Protein AF-A0A9W9US63-F1 (afdb_monomer_lite)

Radius of gyration: 38.47 Å; chains: 1; bounding box: 62×60×116 Å

Foldseek 3Di:
DPLVVVLQVLLVVLVVVLCVLQVDDPVLVVQLQPQLALVSLLVLQVVPVPDDQSVLLSQLRNLCRLVSVFPLVPDSRRLSSNLSSLVSLQSVLCPPPVVSSVVSSVVSVVSNVVSNVVSVCRVDPNPSVLSSLVSVLSSLSSVLSSVSSVCSNVVVVVVVCCCCVVVPDDDSVVSVVVNVVSVVVSVVVVVVVVVVVVVVVVVVVVVVVVVVVVVVVVVVVVVVVVVVVVVVVVVVVVCVCVDPVCVVVVVVVVVVVVVVVVVVPD

Organism: Penicillium brevicompactum (NCBI:txid5074)

Structure (mmCIF, N/CA/C/O backbone):
data_AF-A0A9W9US63-F1
#
_entry.id   AF-A0A9W9US63-F1
#
loop_
_atom_site.group_PDB
_atom_site.id
_atom_site.type_symbol
_atom_site.label_atom_id
_atom_site.label_alt_id
_atom_site.label_comp_id
_atom_site.label_asym_id
_atom_site.label_entity_id
_atom_site.label_seq_id
_atom_site.pdbx_PDB_ins_code
_atom_site.Cartn_x
_atom_site.Cartn_y
_atom_site.Cartn_z
_atom_site.occupancy
_atom_site.B_iso_or_equiv
_atom_site.auth_seq_id
_atom_site.auth_comp_id
_atom_site.auth_asym_id
_atom_site.auth_atom_id
_atom_site.pdbx_PDB_model_num
ATOM 1 N N . MET A 1 1 ? -3.564 -11.976 -19.061 1.00 38.59 1 MET A N 1
ATOM 2 C CA . MET A 1 1 ? -4.916 -12.306 -18.551 1.00 38.59 1 MET A CA 1
ATOM 3 C C . MET A 1 1 ? -4.889 -13.033 -17.197 1.00 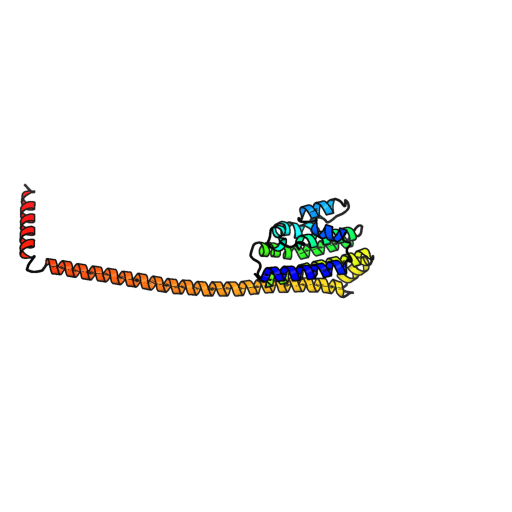38.59 1 MET A C 1
ATOM 5 O O . MET A 1 1 ? -5.962 -13.213 -16.649 1.00 38.59 1 MET A O 1
ATOM 9 N N . SER A 1 2 ? -3.728 -13.406 -16.628 1.00 51.75 2 SER A N 1
ATOM 10 C CA . SER A 1 2 ? -3.620 -14.057 -15.303 1.00 51.75 2 SER A CA 1
ATOM 11 C C . SER A 1 2 ? -3.518 -13.085 -14.114 1.00 51.75 2 SER A C 1
ATOM 13 O O . SER A 1 2 ? -4.126 -13.344 -13.087 1.00 51.75 2 SER A O 1
ATOM 15 N N . ASP A 1 3 ? -2.827 -11.947 -14.257 1.00 54.69 3 ASP A N 1
ATOM 16 C CA . ASP A 1 3 ? -2.447 -11.099 -13.105 1.00 54.69 3 ASP A CA 1
ATOM 17 C C . ASP A 1 3 ? -3.626 -10.466 -12.336 1.00 54.69 3 ASP A C 1
ATOM 19 O O . ASP A 1 3 ? -3.532 -10.270 -11.127 1.00 54.69 3 ASP A O 1
ATOM 23 N N . HIS A 1 4 ? -4.755 -10.175 -12.993 1.00 56.69 4 HIS A N 1
ATOM 24 C CA . HIS A 1 4 ? -5.928 -9.600 -12.313 1.00 56.69 4 HIS A CA 1
ATOM 25 C C . HIS A 1 4 ? -6.688 -10.619 -11.448 1.00 56.69 4 HIS A C 1
ATOM 27 O O . HIS A 1 4 ? -7.180 -10.260 -10.382 1.00 56.69 4 HIS A O 1
ATOM 33 N N . SER A 1 5 ? -6.742 -11.886 -11.874 1.00 60.56 5 SER A N 1
ATOM 34 C CA . SER A 1 5 ? -7.415 -12.962 -11.128 1.00 60.56 5 SER A CA 1
ATOM 35 C C . SER A 1 5 ? -6.691 -13.280 -9.818 1.00 60.56 5 SER A C 1
ATOM 37 O O . SER A 1 5 ? -7.327 -13.623 -8.819 1.00 60.56 5 SER A O 1
ATOM 39 N N . ASP A 1 6 ? -5.363 -13.154 -9.818 1.00 74.12 6 ASP A N 1
ATOM 40 C CA . ASP A 1 6 ? -4.533 -13.412 -8.642 1.00 74.12 6 ASP A CA 1
ATOM 41 C C . ASP A 1 6 ? -4.723 -12.315 -7.587 1.00 74.12 6 ASP A C 1
ATOM 43 O O . ASP A 1 6 ? -4.868 -12.616 -6.403 1.00 74.12 6 ASP A O 1
ATOM 47 N N . PHE A 1 7 ? -4.805 -11.047 -8.010 1.00 77.81 7 PHE A N 1
ATOM 48 C CA . PHE A 1 7 ? -5.089 -9.930 -7.107 1.00 77.81 7 PHE A CA 1
ATOM 49 C C . PHE A 1 7 ? -6.451 -10.068 -6.424 1.00 77.81 7 PHE A C 1
ATOM 51 O O . PHE A 1 7 ? -6.533 -9.934 -5.205 1.00 77.81 7 PHE A O 1
ATOM 58 N N . GLU A 1 8 ? -7.508 -10.338 -7.196 1.00 78.88 8 GLU A N 1
ATOM 59 C CA . GLU A 1 8 ? -8.862 -10.500 -6.656 1.00 78.88 8 GLU A CA 1
ATOM 60 C C . GLU A 1 8 ? -8.905 -11.605 -5.604 1.00 78.88 8 GLU A C 1
ATOM 62 O O . GLU A 1 8 ? -9.400 -11.389 -4.503 1.00 78.88 8 GLU A O 1
ATOM 67 N N . THR A 1 9 ? -8.296 -12.752 -5.903 1.00 84.50 9 THR A N 1
ATOM 68 C CA . THR A 1 9 ? -8.256 -13.892 -4.979 1.00 84.50 9 THR A CA 1
ATOM 69 C C . THR A 1 9 ? -7.499 -13.551 -3.693 1.00 84.50 9 THR A C 1
ATOM 71 O O . THR A 1 9 ? -7.998 -13.788 -2.596 1.00 84.50 9 THR A O 1
ATOM 74 N N . LEU A 1 10 ? -6.311 -12.943 -3.808 1.00 85.75 10 LEU A N 1
ATOM 75 C CA . LEU A 1 10 ? -5.515 -12.543 -2.643 1.00 85.75 10 LEU A CA 1
ATOM 76 C C . LEU A 1 10 ? -6.223 -11.483 -1.792 1.00 85.75 10 LEU A C 1
ATOM 78 O O . LEU A 1 10 ? -6.084 -11.475 -0.568 1.00 85.75 10 LEU A O 1
ATOM 82 N N . TRP A 1 11 ? -6.953 -10.571 -2.432 1.00 87.81 11 TRP A N 1
ATOM 83 C CA . TRP A 1 11 ? -7.682 -9.522 -1.739 1.00 87.81 11 TRP A CA 1
ATOM 84 C C . TRP A 1 11 ? -8.914 -10.057 -1.002 1.00 87.81 11 TRP A C 1
ATOM 86 O O . TRP A 1 11 ? -9.124 -9.698 0.157 1.00 87.81 11 TRP A O 1
ATOM 96 N N . GLU A 1 12 ? -9.690 -10.943 -1.627 1.00 87.25 12 GLU A N 1
ATOM 97 C CA . GLU A 1 12 ? -10.828 -11.601 -0.972 1.00 87.25 12 GLU A CA 1
ATOM 98 C C . GLU A 1 12 ? -10.357 -12.433 0.237 1.00 87.25 12 GLU A C 1
ATOM 100 O O . GLU A 1 12 ? -10.919 -12.302 1.322 1.00 87.25 12 GLU A O 1
ATOM 105 N N . ASP A 1 13 ? -9.231 -13.151 0.132 1.00 89.44 13 ASP A N 1
ATOM 106 C CA . ASP A 1 13 ? -8.616 -13.866 1.265 1.00 89.44 13 ASP A CA 1
ATOM 107 C C . ASP A 1 13 ? -8.265 -12.943 2.448 1.00 89.44 13 ASP A C 1
ATOM 109 O O . ASP A 1 13 ? -8.327 -13.337 3.619 1.00 89.44 13 ASP A O 1
ATOM 113 N N . VAL A 1 14 ? -7.808 -11.721 2.159 1.00 90.94 14 VAL A N 1
ATOM 114 C CA . VAL A 1 14 ? -7.507 -10.704 3.176 1.00 90.94 14 VAL A CA 1
ATOM 115 C C . VAL A 1 14 ? -8.795 -10.187 3.811 1.00 90.94 14 VAL A C 1
ATOM 117 O O . VAL A 1 14 ? -8.858 -10.025 5.035 1.00 90.94 14 VAL A O 1
ATOM 120 N N . LEU A 1 15 ? -9.814 -9.936 2.993 1.00 88.31 15 LEU A N 1
ATOM 121 C CA . LEU A 1 15 ? -11.103 -9.441 3.443 1.00 88.31 15 LEU A CA 1
ATOM 122 C C . LEU A 1 15 ? -11.810 -10.453 4.346 1.00 88.31 15 LEU A C 1
ATOM 124 O O . LEU A 1 15 ? -12.261 -10.069 5.426 1.00 88.31 15 LEU A O 1
ATOM 128 N N . ASP A 1 16 ? -11.848 -11.725 3.955 1.00 88.94 16 ASP A N 1
ATOM 129 C CA . ASP A 1 16 ? -12.456 -12.802 4.738 1.00 88.94 16 ASP A CA 1
ATOM 130 C C . ASP A 1 16 ? -11.808 -12.896 6.123 1.00 88.94 16 ASP A C 1
ATOM 132 O O . ASP A 1 16 ? -12.493 -12.844 7.146 1.00 88.94 16 ASP A O 1
ATOM 136 N N . LYS A 1 17 ? -10.470 -12.873 6.188 1.00 90.25 17 LYS A N 1
ATOM 137 C CA . LYS A 1 17 ? -9.732 -12.849 7.466 1.00 90.25 17 LYS A CA 1
ATOM 138 C C . LYS A 1 17 ? -10.085 -11.632 8.324 1.00 90.25 17 LYS A C 1
ATOM 140 O O . LYS A 1 17 ? -10.213 -11.746 9.548 1.00 90.25 17 LYS A O 1
ATOM 145 N N . TYR A 1 18 ? -10.229 -10.455 7.716 1.00 90.19 18 TYR A N 1
ATOM 146 C CA . TYR A 1 18 ? -10.618 -9.246 8.440 1.00 90.19 18 TYR A CA 1
ATOM 147 C C . TYR A 1 18 ? -12.052 -9.343 8.983 1.00 90.19 18 TYR A C 1
ATOM 149 O O . TYR A 1 18 ? -12.293 -9.038 10.154 1.00 90.19 18 TYR A O 1
ATOM 157 N N . VAL A 1 19 ? -13.004 -9.797 8.166 1.00 88.69 19 VAL A N 1
ATOM 158 C CA . VAL A 1 19 ? -14.413 -9.950 8.555 1.00 88.69 19 VAL A CA 1
ATOM 159 C C . VAL A 1 19 ? -14.566 -10.997 9.660 1.00 88.69 19 VAL A C 1
ATOM 161 O O . VAL A 1 19 ? -15.233 -10.720 10.663 1.00 88.69 19 VAL A O 1
ATOM 164 N N . ASP A 1 20 ? -13.887 -12.137 9.537 1.00 88.00 20 ASP A N 1
ATOM 165 C CA . ASP A 1 20 ? -13.895 -13.213 10.531 1.00 88.00 20 ASP A CA 1
ATOM 166 C C . ASP A 1 20 ? -13.318 -12.749 11.873 1.00 88.00 20 ASP A C 1
ATOM 168 O O . ASP A 1 20 ? -13.923 -12.944 12.932 1.00 88.00 20 ASP A O 1
ATOM 172 N N . SER A 1 21 ? -12.166 -12.071 11.843 1.00 85.88 21 SER A N 1
ATOM 173 C CA . SER A 1 21 ? -11.487 -11.607 13.060 1.00 85.88 21 SER A CA 1
ATOM 174 C C . SER A 1 21 ? -12.246 -10.506 13.808 1.00 85.88 21 SER A C 1
ATOM 176 O O . SER A 1 21 ? -12.119 -10.399 15.033 1.00 85.88 21 SER A O 1
ATOM 178 N N . THR A 1 22 ? -13.050 -9.710 13.099 1.00 86.38 22 THR A N 1
ATOM 179 C CA . THR A 1 22 ? -13.829 -8.602 13.674 1.00 86.38 22 THR A CA 1
ATOM 180 C C . THR A 1 22 ? -15.299 -8.943 13.931 1.00 86.38 22 THR A C 1
ATOM 182 O O . THR A 1 22 ? -15.992 -8.157 14.575 1.00 86.38 22 THR A O 1
ATOM 185 N N . SER A 1 23 ? -15.768 -10.120 13.495 1.00 86.19 23 SER A N 1
ATOM 186 C CA . SER A 1 23 ? -17.148 -10.601 13.680 1.00 86.19 23 SER A CA 1
ATOM 187 C C . SER A 1 23 ? -18.213 -9.597 13.204 1.00 86.19 23 SER A C 1
ATOM 189 O O . SER A 1 23 ? -19.219 -9.373 13.881 1.00 86.19 23 SER A O 1
ATOM 191 N N . ARG A 1 24 ? -17.985 -8.962 12.046 1.00 82.50 24 ARG A N 1
ATOM 192 C CA . ARG A 1 24 ? -18.866 -7.902 11.521 1.00 82.50 24 ARG A CA 1
ATOM 193 C C . ARG A 1 24 ? -20.239 -8.409 11.128 1.00 82.50 24 ARG A C 1
ATOM 195 O O . ARG A 1 24 ? -20.382 -9.382 10.389 1.00 82.50 24 ARG A O 1
ATOM 202 N N . THR A 1 25 ? -21.251 -7.634 11.492 1.00 84.38 25 THR A N 1
ATOM 203 C CA . THR A 1 25 ? -22.614 -7.776 10.990 1.00 84.38 25 THR A CA 1
ATOM 204 C C . THR A 1 25 ? -22.704 -7.448 9.498 1.00 84.38 25 THR A C 1
ATOM 206 O O . THR A 1 25 ? -21.895 -6.712 8.929 1.00 84.38 25 THR A O 1
ATOM 209 N N . GLN A 1 26 ? -23.766 -7.924 8.849 1.00 80.25 26 GLN A N 1
ATOM 210 C CA . GLN A 1 26 ? -24.021 -7.636 7.437 1.00 80.25 26 GLN A CA 1
ATOM 211 C C . GLN A 1 26 ? -24.187 -6.128 7.152 1.00 80.25 26 GLN A C 1
ATOM 213 O O . GLN A 1 26 ? -23.894 -5.666 6.050 1.00 80.25 26 GLN A O 1
ATOM 218 N N . ALA A 1 27 ? -24.655 -5.344 8.129 1.00 80.56 27 ALA A N 1
ATOM 219 C CA . ALA A 1 27 ? -24.769 -3.892 8.000 1.00 80.56 27 ALA A CA 1
ATOM 220 C C . ALA A 1 27 ? -23.390 -3.210 8.012 1.00 80.56 27 ALA A C 1
ATOM 222 O O . ALA A 1 27 ? -23.129 -2.340 7.183 1.00 80.56 27 ALA A O 1
ATOM 223 N N . GLU A 1 28 ? -22.488 -3.650 8.890 1.00 84.00 28 GLU A N 1
ATOM 224 C CA . GLU A 1 28 ? -21.106 -3.161 8.949 1.00 84.00 28 GLU A CA 1
ATOM 225 C C . GLU A 1 28 ? -20.320 -3.532 7.685 1.00 84.00 28 GLU A C 1
ATOM 227 O O . GLU A 1 28 ? -19.595 -2.706 7.137 1.00 84.00 28 GLU A O 1
ATOM 232 N N . GLN A 1 29 ? -20.538 -4.728 7.135 1.00 82.25 29 GLN A N 1
ATOM 233 C CA . GLN A 1 29 ? -19.934 -5.114 5.856 1.00 82.25 29 GLN A CA 1
ATOM 234 C C . GLN A 1 29 ? -20.419 -4.242 4.687 1.00 82.25 29 GLN A C 1
ATOM 236 O O . GLN A 1 29 ? -19.655 -3.943 3.770 1.00 82.25 29 GLN A O 1
ATOM 241 N N . LYS A 1 30 ? -21.676 -3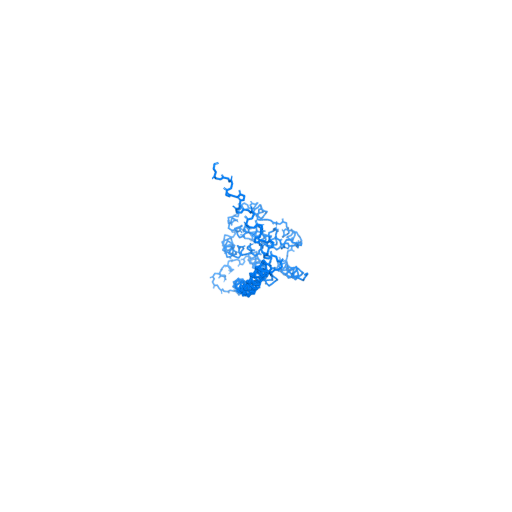.776 4.712 1.00 83.31 30 LYS A N 1
ATOM 242 C CA . LYS A 1 30 ? -22.167 -2.789 3.734 1.00 83.31 30 LYS A CA 1
ATOM 243 C C . LYS A 1 30 ? -21.496 -1.427 3.916 1.00 83.31 30 LYS A C 1
ATOM 245 O O . LYS A 1 30 ? -21.251 -0.753 2.919 1.00 83.31 30 LYS A O 1
ATOM 250 N N . LEU A 1 31 ? -21.179 -1.031 5.151 1.00 80.56 31 LEU A N 1
ATOM 251 C CA . LEU A 1 31 ? -20.449 0.212 5.427 1.00 80.56 31 LEU A CA 1
ATOM 252 C C . LEU A 1 31 ? -19.021 0.180 4.873 1.00 80.56 31 LEU A C 1
ATOM 254 O O . LEU A 1 31 ? -18.610 1.174 4.279 1.00 80.56 31 LEU A O 1
ATOM 258 N N . LEU A 1 32 ? -18.324 -0.962 4.950 1.00 80.25 32 LEU A N 1
ATOM 259 C CA . LEU A 1 32 ? -17.006 -1.149 4.316 1.00 80.25 32 LEU A CA 1
ATOM 260 C C . LEU A 1 32 ? -17.026 -0.837 2.808 1.00 80.25 32 LEU A C 1
ATOM 262 O O . LEU A 1 32 ? -16.031 -0.389 2.256 1.00 80.25 32 LEU A O 1
ATOM 266 N N . LYS A 1 33 ? -18.165 -1.039 2.133 1.00 76.19 33 LYS A N 1
ATOM 267 C CA . LYS A 1 33 ? -18.337 -0.744 0.696 1.00 76.19 33 LYS A CA 1
ATOM 268 C C . LYS A 1 33 ? -18.821 0.673 0.401 1.00 76.19 33 LYS A C 1
ATOM 270 O O . LYS A 1 33 ? -18.782 1.115 -0.747 1.00 76.19 33 LYS A O 1
ATOM 275 N N . ALA A 1 34 ? -19.381 1.347 1.400 1.00 79.62 34 ALA A N 1
ATOM 276 C CA . ALA A 1 34 ? -20.115 2.590 1.201 1.00 79.62 34 ALA A CA 1
ATOM 277 C C . ALA A 1 34 ? -19.201 3.818 1.132 1.00 79.62 34 ALA A C 1
ATOM 279 O O . ALA A 1 34 ? -19.615 4.836 0.584 1.00 79.62 34 ALA A O 1
ATOM 280 N N . ILE A 1 35 ? -17.991 3.733 1.691 1.00 81.00 35 ILE A N 1
ATOM 281 C CA . ILE A 1 35 ? -17.035 4.841 1.738 1.00 81.00 35 ILE A CA 1
ATOM 282 C C . ILE A 1 35 ? -16.078 4.687 0.562 1.00 81.00 35 ILE A C 1
ATOM 284 O O . ILE A 1 35 ? -15.269 3.762 0.538 1.00 81.00 35 ILE A O 1
ATOM 288 N N . LYS A 1 36 ? -16.201 5.551 -0.447 1.00 78.00 36 LYS A N 1
ATOM 289 C CA . LYS A 1 36 ? -15.432 5.420 -1.695 1.00 78.00 36 LYS A CA 1
ATOM 290 C C . LYS A 1 36 ? -14.349 6.469 -1.854 1.00 78.00 36 LYS A C 1
ATOM 292 O O . LYS A 1 36 ? -13.444 6.274 -2.658 1.00 78.00 36 LYS A O 1
ATOM 297 N N . SER A 1 37 ? -14.422 7.547 -1.084 1.00 77.06 37 SER A N 1
ATOM 298 C CA . SER A 1 37 ? -13.455 8.627 -1.160 1.00 77.06 37 SER A CA 1
ATOM 299 C C . SER A 1 37 ? -13.065 9.157 0.224 1.00 77.06 37 SER A C 1
ATOM 301 O O . SER A 1 37 ? -13.791 8.942 1.205 1.00 77.06 37 SER A O 1
ATOM 303 N N . PRO A 1 38 ? -11.935 9.875 0.323 1.00 75.50 38 PRO A N 1
ATOM 304 C CA . PRO A 1 38 ? -11.555 10.575 1.546 1.00 75.50 38 PRO A CA 1
ATOM 305 C C . PRO A 1 38 ? -12.603 11.597 1.993 1.00 75.50 38 PRO A C 1
ATOM 307 O O . PRO A 1 38 ? -12.797 11.775 3.189 1.00 75.50 38 PRO A O 1
ATOM 310 N N . GLU A 1 39 ? -13.330 12.221 1.064 1.00 80.12 39 GLU A N 1
ATOM 311 C CA . GLU A 1 39 ? -14.421 13.152 1.378 1.00 80.12 39 GLU A CA 1
ATOM 312 C C . GLU A 1 39 ? -15.623 12.422 1.993 1.00 80.12 39 GLU A C 1
ATOM 314 O O . GLU A 1 39 ? -16.276 12.947 2.898 1.00 80.12 39 GLU A O 1
ATOM 319 N N . ASP A 1 40 ? -15.930 11.205 1.533 1.00 81.69 40 ASP A N 1
ATOM 320 C CA . ASP A 1 40 ? -16.952 10.361 2.162 1.00 81.69 40 ASP A CA 1
ATOM 321 C C . ASP A 1 40 ? -16.533 9.951 3.577 1.00 81.69 40 ASP A C 1
ATOM 323 O O . ASP A 1 40 ? -17.357 9.969 4.498 1.00 81.69 40 ASP A O 1
ATOM 327 N N . LEU A 1 41 ? -15.252 9.609 3.756 1.00 82.31 41 LEU A N 1
ATOM 328 C CA . LEU A 1 41 ? -14.675 9.292 5.059 1.00 82.31 41 LEU A CA 1
ATOM 329 C C . LEU A 1 41 ? -14.751 10.508 5.988 1.00 82.31 41 LEU A C 1
ATOM 331 O O . LEU A 1 41 ? -15.263 10.400 7.098 1.00 82.31 41 LEU A O 1
ATOM 335 N N . GLU A 1 42 ? -14.333 11.681 5.521 1.00 82.62 42 GLU A N 1
ATOM 336 C CA . GLU A 1 42 ? -14.399 12.929 6.278 1.00 82.62 42 GLU A CA 1
ATOM 337 C C . GLU A 1 42 ? -15.831 13.241 6.719 1.00 82.62 42 GLU A C 1
ATOM 339 O O . GLU A 1 42 ? -16.074 13.464 7.906 1.00 82.62 42 GLU A O 1
ATOM 344 N N . LYS A 1 43 ? -16.806 13.179 5.803 1.00 83.94 43 LYS A N 1
ATOM 345 C CA . LYS A 1 43 ? -18.227 13.389 6.131 1.00 83.94 43 LYS A CA 1
ATOM 346 C C . LYS A 1 43 ? -18.726 12.416 7.197 1.00 83.94 43 LYS A C 1
ATOM 348 O O . LYS A 1 43 ? -19.561 12.788 8.025 1.00 83.94 43 LYS A O 1
ATOM 353 N N . ARG A 1 44 ? -18.252 11.165 7.180 1.00 82.25 44 ARG A N 1
ATOM 354 C CA . ARG A 1 44 ? -18.597 10.164 8.199 1.00 82.25 44 ARG A CA 1
ATOM 355 C C . ARG A 1 44 ? -17.981 10.501 9.548 1.00 82.25 44 ARG A C 1
ATOM 357 O O . ARG A 1 44 ? -18.699 10.475 10.542 1.00 82.25 44 ARG A O 1
ATOM 364 N N . LEU A 1 45 ? -16.708 10.879 9.571 1.00 79.94 45 LEU A N 1
ATOM 365 C CA . LEU A 1 45 ? -15.994 11.206 10.802 1.00 79.94 45 LEU A CA 1
ATOM 366 C C . LEU A 1 45 ? -16.467 12.524 11.431 1.00 79.94 45 LEU A C 1
ATOM 368 O O . LEU A 1 45 ? -16.563 12.602 12.651 1.00 79.94 45 LEU A O 1
ATOM 372 N N . GLN A 1 46 ? -16.829 13.534 10.634 1.00 76.31 46 GLN A N 1
ATOM 373 C CA . GLN A 1 46 ? -17.344 14.825 11.120 1.00 76.31 46 GLN A CA 1
ATOM 374 C C . GLN A 1 46 ? -18.753 14.739 11.725 1.00 76.31 46 GLN A C 1
ATOM 376 O O . GLN A 1 46 ? -19.151 15.602 12.510 1.00 76.31 46 GLN A O 1
ATOM 381 N N . ARG A 1 47 ? -19.532 13.705 11.383 1.00 67.25 47 ARG A N 1
ATOM 382 C CA . ARG A 1 47 ? -20.854 13.478 11.985 1.00 67.25 47 ARG A CA 1
ATOM 383 C C . ARG A 1 47 ? -20.756 13.195 13.491 1.00 67.25 47 ARG A C 1
ATOM 385 O O . ARG A 1 47 ? -21.703 13.497 14.218 1.00 67.25 47 ARG A O 1
ATOM 392 N N . ASN A 1 48 ? -19.610 12.694 13.949 1.00 61.75 48 ASN A N 1
ATOM 393 C CA . ASN A 1 48 ? -19.295 12.471 15.355 1.00 61.75 48 ASN A CA 1
ATOM 394 C C . ASN A 1 48 ? -18.485 13.683 15.858 1.00 61.75 48 ASN A C 1
ATOM 396 O O . ASN A 1 48 ? -17.294 13.818 15.592 1.00 61.75 48 ASN A O 1
ATOM 400 N N . LYS A 1 49 ? -19.170 14.624 16.523 1.00 52.91 49 LYS A N 1
ATOM 401 C CA . LYS A 1 49 ? -18.686 15.985 16.847 1.00 52.91 49 LYS A CA 1
ATOM 402 C C . LYS A 1 49 ? -17.464 16.064 17.782 1.00 52.91 49 LYS A C 1
ATOM 404 O O . LYS A 1 49 ? -16.958 17.163 17.982 1.00 52.91 49 LYS A O 1
ATOM 409 N N . GLU A 1 50 ? -17.000 14.947 18.339 1.00 55.59 50 GLU A N 1
ATOM 410 C CA . GLU A 1 50 ? -15.923 14.900 19.344 1.00 55.59 50 GLU A CA 1
ATOM 411 C C . GLU A 1 50 ? -14.568 14.422 18.792 1.00 55.59 50 GLU A C 1
ATOM 413 O O . GLU A 1 50 ? -13.593 14.326 19.536 1.00 55.59 50 GLU A O 1
ATOM 418 N N . ASN A 1 51 ? -14.462 14.173 17.483 1.00 59.53 51 ASN A N 1
ATOM 419 C CA . ASN A 1 51 ? -13.243 13.624 16.893 1.00 59.53 51 ASN A CA 1
ATOM 420 C C . ASN A 1 51 ? -12.143 14.694 16.733 1.00 59.53 51 ASN A C 1
ATOM 422 O O . ASN A 1 51 ? -11.921 15.256 15.655 1.00 59.53 51 ASN A O 1
ATOM 426 N N . HIS A 1 52 ? -11.410 14.971 17.807 1.00 56.19 52 HIS A N 1
ATOM 427 C CA . HIS A 1 52 ? -10.094 15.594 17.709 1.00 56.19 52 HIS A CA 1
ATOM 428 C C . HIS A 1 52 ? -9.155 14.632 16.950 1.00 56.19 52 HIS A C 1
ATOM 430 O O . HIS A 1 52 ? -9.047 13.466 17.307 1.00 56.19 52 HIS A O 1
ATOM 436 N N . GLY A 1 53 ? -8.529 15.093 15.859 1.00 60.34 53 GLY A N 1
ATOM 437 C CA . GLY A 1 53 ? -7.538 14.307 15.097 1.00 60.34 53 GLY A CA 1
ATOM 438 C C . GLY A 1 53 ? -7.964 13.794 13.716 1.00 60.34 53 GLY A C 1
ATOM 439 O O . GLY A 1 53 ? -7.134 13.268 12.972 1.00 60.34 53 GLY A O 1
ATOM 440 N N . VAL A 1 54 ? -9.218 14.032 13.299 1.00 66.69 54 VAL A N 1
ATOM 441 C CA . VAL A 1 54 ? -9.741 13.628 11.971 1.00 66.69 54 VAL A CA 1
ATOM 442 C C . VAL A 1 54 ? -8.823 14.063 10.829 1.00 66.69 54 VAL A C 1
ATOM 444 O O . VAL A 1 54 ? -8.553 13.281 9.925 1.00 66.69 54 VAL A O 1
ATOM 447 N N . GLN A 1 55 ? -8.273 15.279 10.882 1.00 67.81 55 GLN A N 1
ATOM 448 C CA . GLN A 1 55 ? -7.411 15.788 9.810 1.00 67.81 55 GLN A CA 1
ATOM 449 C C . GLN A 1 55 ? -6.115 14.988 9.629 1.00 67.81 55 GLN A C 1
ATOM 451 O O . GLN A 1 55 ? -5.672 14.818 8.495 1.00 67.81 55 GLN A O 1
ATOM 456 N N . LYS A 1 56 ? -5.501 14.484 10.708 1.00 70.50 56 LYS A N 1
ATOM 457 C CA . LYS A 1 56 ? -4.282 13.669 10.589 1.00 70.50 56 LYS A CA 1
ATOM 458 C C . LYS A 1 56 ? -4.592 12.276 10.061 1.00 70.50 56 LYS A C 1
ATOM 460 O O . LYS A 1 56 ? -3.851 11.772 9.227 1.00 70.50 56 LYS A O 1
ATOM 465 N N . VAL A 1 57 ? -5.725 11.704 10.465 1.00 73.75 57 VAL A N 1
ATOM 466 C CA . VAL A 1 57 ? -6.203 10.423 9.929 1.00 73.75 57 VAL A CA 1
ATOM 467 C C . VAL A 1 57 ? -6.503 10.513 8.437 1.00 73.75 57 VAL A C 1
ATOM 469 O O . VAL A 1 57 ? -6.225 9.575 7.701 1.00 73.75 57 VAL A O 1
ATOM 472 N N . LEU A 1 58 ? -7.031 11.645 7.971 1.00 73.31 58 LEU A N 1
ATOM 473 C CA . LEU A 1 58 ? -7.353 11.843 6.559 1.00 73.31 58 LEU A CA 1
ATOM 474 C C . LEU A 1 58 ? -6.117 12.051 5.671 1.00 73.31 58 LEU A C 1
ATOM 476 O O . LEU A 1 58 ? -6.196 11.755 4.481 1.00 73.31 58 LEU A O 1
ATOM 480 N N . ARG A 1 59 ? -4.976 12.515 6.205 1.00 74.44 59 ARG A N 1
ATOM 481 C CA . ARG A 1 59 ? -3.780 12.858 5.405 1.00 74.44 59 ARG A CA 1
ATOM 482 C C . ARG A 1 59 ? -3.275 11.721 4.505 1.00 74.44 59 ARG A C 1
ATOM 484 O O . ARG A 1 59 ? -3.141 11.960 3.305 1.00 74.44 59 ARG A O 1
ATOM 491 N N . PRO A 1 60 ? -3.045 10.490 5.001 1.00 72.19 60 PRO A N 1
ATOM 492 C CA . PRO A 1 60 ? -2.601 9.390 4.143 1.00 72.19 60 PRO A CA 1
ATOM 493 C C . PRO A 1 60 ? -3.604 9.067 3.037 1.00 72.19 60 PRO A C 1
ATOM 495 O O . PRO A 1 60 ? -3.220 8.570 1.982 1.00 72.19 60 PRO A O 1
ATOM 498 N N . PHE A 1 61 ? -4.884 9.362 3.273 1.00 70.06 61 PHE A N 1
ATOM 499 C CA . PHE A 1 61 ? -5.981 9.035 2.377 1.00 70.06 61 PHE A CA 1
ATOM 500 C C . PHE A 1 61 ? -6.297 10.127 1.364 1.00 70.06 61 PHE A C 1
ATOM 502 O O . PHE A 1 61 ? -6.721 9.793 0.264 1.00 70.06 61 PHE A O 1
ATOM 509 N N . THR A 1 62 ? -6.026 11.401 1.660 1.00 68.31 62 THR A N 1
ATOM 510 C CA . THR A 1 62 ? -6.107 12.471 0.651 1.00 68.31 62 THR A CA 1
ATOM 511 C C . THR A 1 62 ? -5.195 12.183 -0.544 1.00 68.31 62 THR A C 1
ATOM 513 O O . THR A 1 62 ? -5.585 12.424 -1.681 1.00 68.31 62 THR A O 1
ATOM 516 N N . THR A 1 63 ? -4.050 11.540 -0.302 1.00 62.66 63 THR A N 1
ATOM 517 C CA . THR A 1 63 ? -3.129 11.036 -1.333 1.00 62.66 63 THR A CA 1
ATOM 518 C C . THR A 1 63 ? -3.698 9.828 -2.097 1.00 62.66 63 THR A C 1
ATOM 520 O O . THR A 1 63 ? -3.426 9.637 -3.277 1.00 62.66 63 THR A O 1
ATOM 523 N N . LEU A 1 64 ? -4.559 9.028 -1.454 1.00 57.34 64 LEU A N 1
ATOM 524 C CA . LEU A 1 64 ? -5.201 7.841 -2.039 1.00 57.34 64 LEU A CA 1
ATOM 525 C C . LEU A 1 64 ? -6.481 8.140 -2.836 1.00 57.34 64 LEU A C 1
ATOM 527 O O . LEU A 1 64 ? -6.992 7.237 -3.497 1.00 57.34 64 LEU A O 1
ATOM 531 N N . SER A 1 65 ? -6.988 9.379 -2.837 1.00 56.94 65 SER A N 1
ATOM 532 C CA . SER A 1 65 ? -8.136 9.791 -3.670 1.00 56.94 65 SER A CA 1
ATOM 533 C C . SER A 1 65 ? -7.929 9.443 -5.156 1.00 56.94 65 SER A C 1
ATOM 535 O O . SER A 1 65 ? -8.830 8.921 -5.815 1.00 56.94 65 SER A O 1
ATOM 537 N N . ASN A 1 66 ? -6.698 9.585 -5.660 1.00 53.44 66 ASN A N 1
ATOM 538 C CA . ASN A 1 66 ? -6.345 9.238 -7.040 1.00 53.44 66 ASN A CA 1
ATOM 539 C C . ASN A 1 66 ? -6.269 7.717 -7.291 1.00 53.44 66 ASN A C 1
ATOM 541 O O . ASN A 1 66 ? -6.481 7.266 -8.416 1.00 53.44 66 ASN A O 1
ATOM 545 N N . VAL A 1 67 ? -6.042 6.907 -6.250 1.00 52.91 67 VAL A N 1
ATOM 546 C CA . VAL A 1 67 ? -5.974 5.436 -6.342 1.00 52.91 67 VAL A CA 1
ATOM 547 C C . VAL A 1 67 ? -7.359 4.821 -6.561 1.00 52.91 67 VAL A C 1
ATOM 549 O O . VAL A 1 67 ? -7.482 3.823 -7.271 1.00 52.91 67 VAL A O 1
ATOM 552 N N . ALA A 1 68 ? -8.423 5.453 -6.054 1.00 50.69 68 ALA A N 1
ATOM 553 C CA . ALA A 1 68 ? -9.809 5.029 -6.278 1.00 50.69 68 ALA A CA 1
ATOM 554 C C . ALA A 1 68 ? -10.257 5.125 -7.754 1.00 50.69 68 ALA A C 1
ATOM 556 O O . ALA A 1 68 ? -11.279 4.549 -8.126 1.00 50.69 68 ALA A O 1
ATOM 557 N N . SER A 1 69 ? -9.486 5.804 -8.608 1.00 51.16 69 SER A N 1
ATOM 558 C CA . SER A 1 69 ? -9.716 5.860 -10.060 1.00 51.16 69 SER A CA 1
ATOM 559 C C . SER A 1 69 ? -8.874 4.846 -10.855 1.00 51.16 69 SER A C 1
ATOM 561 O O . SER A 1 69 ? -8.946 4.830 -12.082 1.00 51.16 69 SER A O 1
ATOM 563 N N . SER A 1 70 ? -8.064 4.017 -10.184 1.00 54.06 70 SER A N 1
ATOM 564 C CA . SER A 1 70 ? -7.124 3.075 -10.814 1.00 54.06 70 SER A CA 1
ATOM 565 C C . SER A 1 70 ? -7.704 1.658 -10.983 1.00 54.06 70 SER A C 1
ATOM 567 O O . SER A 1 70 ? -8.805 1.357 -10.520 1.00 54.06 70 SER A O 1
ATOM 569 N N . ALA A 1 71 ? -6.952 0.757 -11.629 1.00 49.78 71 ALA A N 1
ATOM 570 C CA . ALA A 1 71 ? -7.353 -0.630 -11.906 1.00 49.78 71 ALA A CA 1
ATOM 571 C C . ALA A 1 71 ? -7.721 -1.460 -10.652 1.00 49.78 71 ALA A C 1
ATOM 573 O O . ALA A 1 71 ? -8.403 -2.476 -10.767 1.00 49.78 71 ALA A O 1
ATOM 574 N N . LEU A 1 72 ? -7.333 -1.007 -9.454 1.00 55.50 72 LEU A N 1
ATOM 575 C CA . LEU A 1 72 ? -7.687 -1.619 -8.165 1.00 55.50 72 LEU A CA 1
ATOM 576 C C . LEU A 1 72 ? -9.175 -1.442 -7.787 1.00 55.50 72 LEU A C 1
ATOM 578 O O . LEU A 1 72 ? -9.646 -2.065 -6.837 1.00 55.50 72 LEU A O 1
ATOM 582 N N . SER A 1 73 ? -9.923 -0.614 -8.525 1.00 56.31 73 SER A N 1
ATOM 583 C CA . SER A 1 73 ? -11.347 -0.320 -8.291 1.00 56.31 73 SER A CA 1
ATOM 584 C C . SER A 1 73 ? -12.323 -1.262 -9.003 1.00 56.31 73 SER A C 1
ATOM 586 O O . SER A 1 73 ? -13.534 -1.067 -8.906 1.00 56.31 73 SER A O 1
ATOM 588 N N . LEU A 1 74 ? -11.824 -2.262 -9.737 1.00 52.53 74 LEU A N 1
ATOM 589 C CA . LEU A 1 74 ? -12.656 -3.177 -10.529 1.00 52.53 74 LEU A CA 1
ATOM 590 C C . LEU A 1 74 ? -13.322 -4.289 -9.700 1.00 52.53 74 LEU A C 1
ATOM 592 O O . LEU A 1 74 ? -14.179 -5.002 -10.220 1.00 52.53 74 LEU A O 1
ATOM 596 N N . THR A 1 75 ? -12.988 -4.411 -8.415 1.00 54.69 75 THR A N 1
ATOM 597 C CA . THR A 1 75 ? -13.538 -5.443 -7.528 1.00 54.69 75 THR A CA 1
ATOM 598 C C . THR A 1 75 ? -14.792 -4.949 -6.786 1.00 54.69 75 THR A C 1
ATOM 600 O O . THR A 1 75 ? -14.944 -3.750 -6.521 1.00 54.69 75 THR A O 1
ATOM 603 N N . PRO A 1 76 ? -15.715 -5.848 -6.383 1.00 47.31 76 PRO A N 1
ATOM 604 C CA . PRO A 1 76 ? -16.890 -5.485 -5.578 1.00 47.31 76 PRO A CA 1
ATOM 605 C C . PRO A 1 76 ? -16.542 -4.938 -4.177 1.00 47.31 76 PRO A C 1
ATOM 607 O O . PRO A 1 76 ? -17.424 -4.397 -3.499 1.00 47.31 76 PRO A O 1
ATOM 610 N N . PHE A 1 77 ? -15.279 -5.069 -3.753 1.00 52.75 77 PHE A N 1
ATOM 611 C CA . PHE A 1 77 ? -14.691 -4.521 -2.532 1.00 52.75 77 PHE A CA 1
ATOM 612 C C . PHE A 1 77 ? -13.353 -3.841 -2.854 1.00 52.75 77 PHE A C 1
ATOM 614 O O . PHE A 1 77 ? -12.290 -4.397 -2.586 1.00 52.75 77 PHE A O 1
ATOM 621 N N . ALA A 1 78 ? -13.392 -2.628 -3.410 1.00 75.62 78 ALA A N 1
ATOM 622 C CA . ALA A 1 78 ? -12.172 -1.864 -3.661 1.00 75.62 78 ALA A CA 1
ATOM 623 C C . ALA A 1 78 ? -11.338 -1.740 -2.363 1.00 75.62 78 ALA A C 1
ATOM 625 O O . ALA A 1 78 ? -11.893 -1.339 -1.330 1.00 75.62 78 ALA A O 1
ATOM 626 N N . PRO A 1 79 ? -10.025 -2.044 -2.379 1.00 80.81 79 PRO A N 1
ATOM 627 C CA . PRO A 1 79 ? -9.227 -2.093 -1.158 1.00 80.81 79 PRO A CA 1
ATOM 628 C C . PRO A 1 79 ? -9.256 -0.821 -0.320 1.00 80.81 79 PRO A C 1
ATOM 630 O O . PRO A 1 79 ? -9.387 -0.874 0.903 1.00 80.81 79 PRO A O 1
ATOM 633 N N . ALA A 1 80 ? -9.210 0.331 -0.988 1.00 79.06 80 ALA A N 1
ATOM 634 C CA . ALA A 1 80 ? -9.294 1.630 -0.337 1.00 79.06 80 ALA A CA 1
ATOM 635 C C . ALA A 1 80 ? -10.596 1.788 0.466 1.00 79.06 80 ALA A C 1
ATOM 637 O O . ALA A 1 80 ? -10.553 2.240 1.607 1.00 79.06 80 ALA A O 1
ATOM 638 N N . SER A 1 81 ? -11.737 1.348 -0.077 1.00 81.62 81 SER A N 1
ATOM 639 C CA . SER A 1 81 ? -13.033 1.422 0.608 1.00 81.62 81 SER A CA 1
ATOM 640 C C . SER A 1 81 ? -13.069 0.598 1.889 1.00 81.62 81 SER A C 1
ATOM 642 O O . SER A 1 81 ? -13.510 1.092 2.928 1.00 81.62 81 SER A O 1
ATOM 644 N N . VAL A 1 82 ? -12.547 -0.631 1.843 1.00 86.69 82 VAL A N 1
ATOM 645 C CA . VAL A 1 82 ? -12.476 -1.503 3.024 1.00 86.69 82 VAL A CA 1
ATOM 646 C C . VAL A 1 82 ? -11.604 -0.865 4.101 1.00 86.69 82 VAL A C 1
ATOM 648 O O . VAL A 1 82 ? -12.005 -0.818 5.264 1.00 86.69 82 VAL A O 1
ATOM 651 N N . VAL A 1 83 ? -10.449 -0.315 3.716 1.00 87.62 83 VAL A N 1
ATOM 652 C CA . VAL A 1 83 ? -9.565 0.399 4.641 1.00 87.62 83 VAL A CA 1
ATOM 653 C C . VAL A 1 83 ? -10.280 1.611 5.240 1.00 87.62 83 VAL A C 1
ATOM 655 O O . VAL A 1 83 ? -10.296 1.735 6.461 1.00 87.62 83 VAL A O 1
ATOM 658 N N . PHE A 1 84 ? -10.943 2.455 4.439 1.00 84.88 84 PHE A N 1
ATOM 659 C CA . PHE A 1 84 ? -11.708 3.603 4.944 1.00 84.88 84 PHE A CA 1
ATOM 660 C C . PHE A 1 84 ? -12.802 3.190 5.936 1.00 84.88 84 PHE A C 1
ATOM 662 O O . PHE A 1 84 ? -12.969 3.821 6.97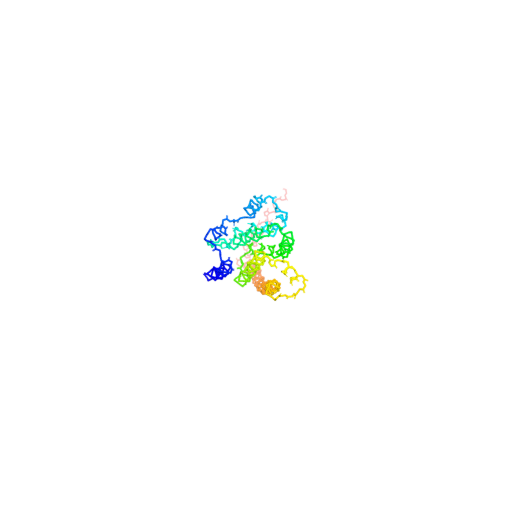8 1.00 84.88 84 PHE A O 1
ATOM 669 N N . GLY A 1 85 ? -13.546 2.123 5.644 1.00 87.06 85 GLY A N 1
ATOM 670 C CA . GLY A 1 85 ? -14.558 1.612 6.564 1.00 87.06 85 GLY A CA 1
ATOM 671 C C . GLY A 1 85 ? -13.951 1.077 7.864 1.00 87.06 85 GLY A C 1
ATOM 672 O O . GLY A 1 85 ? -14.474 1.357 8.940 1.00 87.06 85 GLY A O 1
ATOM 673 N N . ALA A 1 86 ? -12.807 0.390 7.791 1.00 89.19 86 ALA A N 1
ATOM 674 C CA . ALA A 1 86 ? -12.067 -0.036 8.976 1.00 89.19 86 ALA A CA 1
ATOM 675 C C . ALA A 1 86 ? -11.594 1.158 9.828 1.00 89.19 86 ALA A C 1
ATOM 677 O O . ALA A 1 86 ? -11.640 1.086 11.057 1.00 89.19 86 ALA A O 1
ATOM 678 N N . VAL A 1 87 ? -11.216 2.276 9.193 1.00 87.75 87 VAL A N 1
ATOM 679 C CA . VAL A 1 87 ? -10.884 3.533 9.884 1.00 87.75 87 VAL A CA 1
ATOM 680 C C . VAL A 1 87 ? -12.078 4.093 10.655 1.00 87.75 87 VAL A C 1
ATOM 682 O O . VAL A 1 87 ? -11.921 4.535 11.792 1.00 87.75 87 VAL A O 1
ATOM 685 N N . VAL A 1 88 ? -13.280 4.059 10.072 1.00 87.00 88 VAL A N 1
ATOM 686 C CA . VAL A 1 88 ? -14.491 4.491 10.786 1.00 87.00 88 VAL A CA 1
ATOM 687 C C . VAL A 1 88 ? -14.697 3.651 12.043 1.00 87.00 88 VAL A C 1
ATOM 689 O O . VAL A 1 88 ? -14.874 4.219 13.116 1.00 87.00 88 VAL A O 1
ATOM 692 N N . PHE A 1 89 ? -14.589 2.324 11.946 1.00 88.56 89 PHE A N 1
ATOM 693 C CA . PHE A 1 89 ? -14.810 1.449 13.100 1.00 88.56 89 PHE A CA 1
ATOM 694 C C . PHE A 1 89 ? -13.797 1.650 14.225 1.00 88.56 89 PHE A C 1
ATOM 696 O O . PHE A 1 89 ? -14.179 1.627 15.396 1.00 88.56 89 PHE A O 1
ATOM 703 N N . ILE A 1 90 ? -12.518 1.860 13.903 1.00 87.06 90 ILE A N 1
ATOM 704 C CA . ILE A 1 90 ? -11.511 2.079 14.944 1.00 87.06 90 ILE A CA 1
ATOM 705 C C . ILE A 1 90 ? -11.657 3.450 15.610 1.00 87.06 90 ILE A C 1
ATOM 707 O O . ILE A 1 90 ? -11.471 3.542 16.821 1.00 87.06 90 ILE A O 1
ATOM 711 N N . ILE A 1 91 ? -12.043 4.489 14.861 1.00 84.50 91 ILE A N 1
ATOM 712 C CA . ILE A 1 91 ? -12.339 5.809 15.433 1.00 84.50 91 ILE A CA 1
ATOM 713 C C . ILE A 1 91 ? -13.576 5.741 16.328 1.00 84.50 91 ILE A C 1
ATOM 715 O O . ILE A 1 91 ? -13.535 6.220 17.454 1.00 84.50 91 ILE A O 1
ATOM 719 N N . GLU A 1 92 ? -14.651 5.095 15.874 1.00 84.94 92 GLU A N 1
ATOM 720 C CA . GLU A 1 92 ? -15.854 4.899 16.691 1.00 84.94 92 GLU A CA 1
ATOM 721 C C . GLU A 1 92 ? -15.562 4.083 17.955 1.00 84.94 92 GLU A C 1
ATOM 723 O O . GLU A 1 92 ? -16.131 4.345 19.010 1.00 84.94 92 GLU A O 1
ATOM 728 N N . ALA A 1 93 ? -14.652 3.108 17.884 1.00 84.94 93 ALA A N 1
ATOM 729 C CA . ALA A 1 93 ? -14.224 2.368 19.064 1.00 84.94 93 ALA A CA 1
ATOM 730 C C . ALA A 1 93 ? -13.397 3.230 20.029 1.00 84.94 93 ALA A C 1
ATOM 732 O O . ALA A 1 93 ? -13.513 3.049 21.238 1.00 84.94 93 ALA A O 1
ATOM 733 N N . ALA A 1 94 ? -12.570 4.142 19.509 1.00 82.62 94 ALA A N 1
ATOM 734 C CA . ALA A 1 94 ? -11.706 5.038 20.279 1.00 82.62 94 ALA A CA 1
ATOM 735 C C . ALA A 1 94 ? -12.458 6.175 20.993 1.00 82.62 94 ALA A C 1
ATOM 737 O O . ALA A 1 94 ? -11.829 6.945 21.724 1.00 82.62 94 ALA A O 1
ATOM 738 N N . ASP A 1 95 ? -13.776 6.275 20.808 1.00 82.31 95 ASP A N 1
ATOM 739 C CA . ASP A 1 95 ? -14.598 7.331 21.386 1.00 82.31 95 ASP A CA 1
ATOM 740 C C . ASP A 1 95 ? -14.396 7.468 22.907 1.00 82.31 95 ASP A C 1
ATOM 742 O O . ASP A 1 95 ? -14.410 6.493 23.664 1.00 82.31 95 ASP A O 1
ATOM 746 N N . GLY A 1 96 ? -14.129 8.697 23.352 1.00 74.38 96 GLY A N 1
ATOM 747 C CA . GLY A 1 96 ? -13.810 9.008 24.748 1.00 74.38 96 GLY A CA 1
ATOM 748 C C . GLY A 1 96 ? -12.427 8.560 25.261 1.00 74.38 96 GLY A C 1
ATOM 749 O O . GLY A 1 96 ? -12.151 8.728 26.452 1.00 74.38 96 GLY A O 1
ATOM 750 N N . ILE A 1 97 ? -11.531 8.019 24.420 1.00 79.81 97 ILE A N 1
ATOM 751 C CA . ILE A 1 97 ? -10.186 7.561 24.822 1.00 79.81 97 ILE A CA 1
ATOM 752 C C . ILE A 1 97 ? -9.101 8.356 24.080 1.00 79.81 97 ILE A C 1
ATOM 754 O O . ILE A 1 97 ? -8.630 7.954 23.020 1.00 79.81 97 ILE A O 1
ATOM 758 N N . SER A 1 98 ? -8.633 9.460 24.673 1.00 78.44 98 SER A N 1
ATOM 759 C CA . SER A 1 98 ? -7.597 10.330 24.070 1.00 78.44 98 SER A CA 1
ATOM 760 C C . SER A 1 98 ? -6.338 9.569 23.630 1.00 78.44 98 SER A C 1
ATOM 762 O O . SER A 1 98 ? -5.856 9.765 22.522 1.00 78.44 98 SER A O 1
ATOM 764 N N . GLU A 1 99 ? -5.845 8.639 24.456 1.00 76.94 99 GLU A N 1
ATOM 765 C CA . GLU A 1 99 ? -4.664 7.822 24.129 1.00 76.94 99 GLU A CA 1
ATOM 766 C C . GLU A 1 99 ? -4.866 6.957 22.869 1.00 76.94 99 GLU A C 1
ATOM 768 O O . GLU A 1 99 ? -3.896 6.581 22.210 1.00 76.94 99 GLU A O 1
ATOM 773 N N . ALA A 1 100 ? -6.113 6.584 22.559 1.00 78.62 100 ALA A N 1
ATOM 774 C CA . ALA A 1 100 ? -6.439 5.826 21.358 1.00 78.62 100 ALA A CA 1
ATOM 775 C C . ALA A 1 100 ? -6.358 6.706 20.113 1.00 78.62 100 ALA A C 1
ATOM 777 O O . ALA A 1 100 ? -5.770 6.279 19.122 1.00 78.62 100 ALA A O 1
ATOM 778 N N . TYR A 1 101 ? -6.834 7.948 20.193 1.00 78.88 101 TYR A N 1
ATOM 779 C CA . TYR A 1 101 ? -6.669 8.928 19.122 1.00 78.88 101 TYR A CA 1
ATOM 780 C C . TYR A 1 101 ? -5.195 9.230 18.834 1.00 78.88 101 TYR A C 1
ATOM 782 O O . TYR A 1 101 ? -4.788 9.129 17.681 1.00 78.88 101 TYR A O 1
ATOM 790 N N . ASP A 1 102 ? -4.373 9.484 19.857 1.00 79.12 102 ASP A N 1
ATOM 791 C CA . ASP A 1 102 ? -2.934 9.749 19.674 1.00 79.12 102 ASP A CA 1
ATOM 792 C C . ASP A 1 102 ? -2.217 8.586 18.966 1.00 79.12 102 ASP A C 1
ATOM 794 O O . ASP A 1 102 ? -1.364 8.777 18.094 1.00 79.12 102 ASP A O 1
ATOM 798 N N . TRP A 1 103 ? -2.578 7.348 19.320 1.00 82.56 103 TRP A N 1
ATOM 799 C CA . TRP A 1 103 ? -2.040 6.162 18.659 1.00 82.56 103 TRP A CA 1
ATOM 800 C C . TRP A 1 103 ? -2.523 6.043 17.211 1.00 82.56 103 TRP A C 1
ATOM 802 O O . TRP A 1 103 ? -1.712 5.732 16.336 1.00 82.56 103 TRP A O 1
ATOM 812 N N . ILE A 1 104 ? -3.814 6.291 16.954 1.00 82.69 104 ILE A N 1
ATOM 813 C CA . ILE A 1 104 ? -4.384 6.277 15.603 1.00 82.69 104 ILE A CA 1
ATOM 814 C C . ILE A 1 104 ? -3.632 7.297 14.735 1.00 82.69 104 ILE A C 1
ATOM 816 O O . ILE A 1 104 ? -3.166 6.947 13.652 1.00 82.69 104 ILE A O 1
ATOM 820 N N . GLU A 1 105 ? -3.445 8.525 15.225 1.00 81.44 105 GLU A N 1
ATOM 821 C CA . GLU A 1 105 ? -2.682 9.565 14.529 1.00 81.44 105 GLU A CA 1
ATOM 822 C C . GLU A 1 105 ? -1.250 9.109 14.219 1.00 81.44 105 GLU A C 1
ATOM 824 O O . GLU A 1 105 ? -0.825 9.164 13.066 1.00 81.44 105 GLU A O 1
ATOM 829 N N . SER A 1 106 ? -0.527 8.582 15.213 1.00 81.31 106 SER A N 1
ATOM 830 C CA . SER A 1 106 ? 0.847 8.097 15.021 1.00 81.31 106 SER A CA 1
ATOM 831 C C . SER A 1 106 ? 0.937 6.938 14.023 1.00 81.31 106 SER A C 1
ATOM 833 O O . SER A 1 106 ? 1.923 6.815 13.292 1.00 81.31 106 SER A O 1
ATOM 835 N N . PHE A 1 107 ? -0.074 6.069 13.984 1.00 84.69 107 PHE A N 1
ATOM 836 C CA . PHE A 1 107 ? -0.141 4.996 13.001 1.00 84.69 107 PHE A CA 1
ATOM 837 C C . PHE A 1 107 ? -0.315 5.550 11.585 1.00 84.69 107 PHE A C 1
ATOM 839 O O . PHE A 1 107 ? 0.411 5.142 10.679 1.00 84.69 107 PHE A O 1
ATOM 846 N N . PHE A 1 108 ? -1.216 6.515 11.402 1.00 84.75 108 PHE A N 1
ATOM 847 C CA . PHE A 1 108 ? -1.440 7.152 10.106 1.00 84.75 108 PHE A CA 1
ATOM 848 C C . PHE A 1 108 ? -0.250 7.981 9.627 1.00 84.75 108 PHE A C 1
ATOM 850 O O . PHE A 1 108 ? 0.076 7.928 8.441 1.00 84.75 108 PHE A O 1
ATOM 857 N N . ASP A 1 109 ? 0.477 8.641 10.528 1.00 82.69 109 ASP A N 1
ATOM 858 C CA . ASP A 1 109 ? 1.733 9.308 10.175 1.00 82.69 109 ASP A CA 1
ATOM 859 C C . ASP A 1 109 ? 2.719 8.315 9.530 1.00 82.69 109 ASP A C 1
ATOM 861 O O . ASP A 1 109 ? 3.273 8.601 8.471 1.00 82.69 109 ASP A O 1
ATOM 865 N N . LYS A 1 110 ? 2.853 7.098 10.079 1.00 83.19 110 LYS A N 1
ATOM 866 C CA . LYS A 1 110 ? 3.709 6.039 9.501 1.00 83.19 110 LYS A CA 1
ATOM 867 C C . LYS A 1 110 ? 3.198 5.497 8.165 1.00 83.19 110 LYS A C 1
ATOM 869 O O . LYS A 1 110 ? 3.999 5.031 7.359 1.00 83.19 110 LYS A O 1
ATOM 874 N N . LEU A 1 111 ? 1.885 5.519 7.932 1.00 86.44 111 LEU A N 1
ATOM 875 C CA . LEU A 1 111 ? 1.303 5.088 6.659 1.00 86.44 111 LEU A CA 1
ATOM 876 C C . LEU A 1 111 ? 1.483 6.126 5.545 1.00 86.44 111 LEU A C 1
ATOM 878 O O . LEU A 1 111 ? 1.465 5.742 4.379 1.00 86.44 111 LEU A O 1
ATOM 882 N N . THR A 1 112 ? 1.682 7.404 5.882 1.00 84.81 112 THR A N 1
ATOM 883 C CA . THR A 1 112 ? 1.760 8.508 4.907 1.00 84.81 112 THR A CA 1
ATOM 884 C C . THR A 1 112 ? 2.802 8.252 3.817 1.00 84.81 112 THR A C 1
ATOM 886 O O . THR A 1 112 ? 2.499 8.364 2.631 1.00 84.81 112 THR A O 1
ATOM 889 N N . ASP A 1 113 ? 4.017 7.847 4.193 1.00 85.38 113 ASP A N 1
ATOM 890 C CA . ASP A 1 113 ? 5.092 7.620 3.220 1.00 85.38 113 ASP A CA 1
ATOM 891 C C . ASP A 1 113 ? 4.767 6.470 2.261 1.00 85.38 113 ASP A C 1
ATOM 893 O O . ASP A 1 113 ? 5.117 6.515 1.080 1.00 85.38 113 ASP A O 1
ATOM 897 N N . PHE A 1 114 ? 4.086 5.435 2.757 1.00 87.06 114 PHE A N 1
ATOM 898 C CA . PHE A 1 114 ? 3.633 4.327 1.925 1.00 87.06 114 PHE A CA 1
ATOM 899 C C . PHE A 1 114 ? 2.512 4.758 0.977 1.00 87.06 114 PHE A C 1
ATOM 901 O O . PHE A 1 114 ? 2.540 4.380 -0.190 1.00 87.06 114 PHE A O 1
ATOM 908 N N . THR A 1 115 ? 1.543 5.562 1.426 1.00 84.56 115 THR A N 1
ATOM 909 C CA . THR A 1 115 ? 0.433 5.974 0.556 1.00 84.56 115 THR A CA 1
ATOM 910 C C . THR A 1 115 ? 0.872 6.919 -0.560 1.00 84.56 115 THR A C 1
ATOM 912 O O . THR A 1 115 ? 0.337 6.823 -1.661 1.00 84.56 115 THR A O 1
ATOM 915 N N . ILE A 1 116 ? 1.891 7.753 -0.322 1.00 84.38 116 ILE A N 1
ATOM 916 C CA . ILE A 1 116 ? 2.559 8.544 -1.371 1.00 84.38 116 ILE A CA 1
ATOM 917 C C . ILE A 1 116 ? 3.180 7.622 -2.426 1.00 84.38 116 ILE A C 1
ATOM 919 O O . ILE A 1 116 ? 2.950 7.799 -3.620 1.00 84.38 116 ILE A O 1
ATOM 923 N N . ARG A 1 117 ? 3.929 6.598 -2.001 1.00 86.69 117 ARG A N 1
ATOM 924 C CA . ARG A 1 117 ? 4.517 5.621 -2.928 1.00 86.69 117 ARG A CA 1
ATOM 925 C C . ARG A 1 117 ? 3.456 4.821 -3.687 1.00 86.69 117 ARG A C 1
ATOM 927 O O . ARG A 1 117 ? 3.584 4.627 -4.892 1.00 86.69 117 ARG A O 1
ATOM 934 N N . LEU A 1 118 ? 2.387 4.408 -3.006 1.00 84.44 118 LEU A N 1
ATOM 935 C CA . LEU A 1 118 ? 1.270 3.690 -3.617 1.00 84.44 118 LEU A CA 1
ATOM 936 C C . LEU A 1 118 ? 0.586 4.524 -4.707 1.00 84.44 118 LEU A C 1
ATOM 938 O O . LEU A 1 118 ? 0.206 3.971 -5.738 1.00 84.44 118 LEU A O 1
ATOM 942 N N . GLU A 1 119 ? 0.463 5.838 -4.515 1.00 79.81 119 GLU A N 1
ATOM 943 C CA . GLU A 1 119 ? -0.050 6.734 -5.550 1.00 79.81 119 GLU A CA 1
ATOM 944 C C . GLU A 1 119 ? 0.823 6.690 -6.814 1.00 79.81 119 GLU A C 1
ATOM 946 O O . GLU A 1 119 ? 0.288 6.521 -7.910 1.00 79.81 119 GLU A O 1
ATOM 951 N N . GLU A 1 120 ? 2.152 6.753 -6.675 1.00 81.81 120 GLU A N 1
ATOM 952 C CA . GLU A 1 120 ? 3.075 6.615 -7.813 1.00 81.81 120 GLU A CA 1
ATOM 953 C C . GLU A 1 120 ? 2.916 5.266 -8.520 1.00 81.81 120 GLU A C 1
ATOM 955 O O . GLU A 1 120 ? 2.876 5.210 -9.752 1.00 81.81 120 GLU A O 1
ATOM 960 N N . TYR A 1 121 ? 2.764 4.177 -7.759 1.00 83.12 121 TYR A N 1
ATOM 961 C CA . TYR A 1 121 ? 2.563 2.847 -8.336 1.00 83.12 121 TYR A CA 1
ATOM 962 C C . TYR A 1 121 ? 1.256 2.743 -9.109 1.00 83.12 121 TYR A C 1
ATOM 964 O O . TYR A 1 121 ? 1.223 2.061 -10.122 1.00 83.12 121 TYR A O 1
ATOM 972 N N . CYS A 1 122 ? 0.201 3.429 -8.669 1.00 75.56 122 CYS A N 1
ATOM 973 C CA . CYS A 1 122 ? -1.097 3.415 -9.343 1.00 75.56 122 CYS A CA 1
ATOM 974 C C . CYS A 1 122 ? -1.139 4.285 -10.608 1.00 75.56 122 CYS A C 1
ATOM 976 O O . CYS A 1 122 ? -2.049 4.122 -11.420 1.00 75.56 122 CYS A O 1
ATOM 978 N N . ARG A 1 123 ? -0.183 5.210 -10.794 1.00 74.12 123 ARG A N 1
ATOM 979 C CA . ARG A 1 123 ? -0.040 5.983 -12.045 1.00 74.12 123 ARG A CA 1
ATOM 980 C C . ARG A 1 123 ? 0.601 5.173 -13.171 1.00 74.12 123 ARG A C 1
ATOM 982 O O . ARG A 1 123 ? 0.464 5.546 -14.334 1.00 74.12 123 ARG A O 1
ATOM 989 N N . GLN A 1 124 ? 1.320 4.109 -12.833 1.00 69.44 124 GLN A N 1
ATOM 990 C CA . GLN A 1 124 ? 1.933 3.174 -13.774 1.00 69.44 124 GLN A CA 1
ATOM 991 C C . GLN A 1 124 ? 1.194 1.829 -13.717 1.00 69.44 124 GLN A C 1
ATOM 993 O O . GLN A 1 124 ? 0.429 1.572 -12.792 1.00 69.44 124 GLN A O 1
ATOM 998 N N . ASP A 1 125 ? 1.399 0.958 -14.705 1.00 69.81 125 ASP A N 1
ATOM 999 C CA . ASP A 1 125 ? 0.865 -0.404 -14.614 1.00 69.81 125 ASP A CA 1
ATOM 1000 C C . ASP A 1 125 ? 1.681 -1.204 -13.588 1.00 69.81 125 ASP A C 1
ATOM 1002 O O . ASP A 1 125 ? 2.890 -1.412 -13.747 1.00 69.81 125 ASP A O 1
ATOM 1006 N N . MET A 1 126 ? 1.036 -1.592 -12.489 1.00 74.12 126 MET A N 1
ATOM 1007 C CA . MET A 1 126 ? 1.699 -2.262 -11.378 1.00 74.12 126 MET A CA 1
ATOM 1008 C C . MET A 1 126 ? 1.913 -3.739 -11.721 1.00 74.12 126 MET A C 1
ATOM 1010 O O . MET A 1 126 ? 0.965 -4.515 -11.818 1.00 74.12 126 MET A O 1
ATOM 1014 N N . GLY A 1 127 ? 3.173 -4.154 -11.876 1.00 80.12 127 GLY A N 1
ATOM 1015 C CA . GLY A 1 127 ? 3.491 -5.566 -12.103 1.00 80.12 127 GLY A CA 1
ATOM 1016 C C . GLY A 1 127 ? 3.039 -6.455 -10.934 1.00 80.12 127 GLY A C 1
ATOM 1017 O O . GLY A 1 127 ? 3.136 -6.048 -9.774 1.00 80.12 127 GLY A O 1
ATOM 1018 N N . SER A 1 128 ? 2.628 -7.698 -11.217 1.00 82.81 128 SER A N 1
ATOM 1019 C CA . SER A 1 128 ? 2.073 -8.660 -10.237 1.00 82.81 128 SER A CA 1
ATOM 1020 C C . SER A 1 128 ? 2.844 -8.783 -8.922 1.00 82.81 128 SER A C 1
ATOM 1022 O O . SER A 1 128 ? 2.244 -8.879 -7.856 1.00 82.81 128 SER A O 1
ATOM 1024 N N . ARG A 1 129 ? 4.181 -8.742 -8.955 1.00 86.00 129 ARG A N 1
ATOM 1025 C CA . ARG A 1 129 ? 5.006 -8.820 -7.734 1.00 86.00 129 ARG A CA 1
ATOM 1026 C C . ARG A 1 129 ? 4.760 -7.652 -6.778 1.00 86.00 129 ARG A C 1
ATOM 1028 O O . ARG A 1 129 ? 4.679 -7.868 -5.571 1.00 86.00 129 ARG A O 1
ATOM 1035 N N . LEU A 1 130 ? 4.669 -6.434 -7.311 1.00 86.44 130 LEU A N 1
ATOM 1036 C CA . LEU A 1 130 ? 4.426 -5.233 -6.513 1.00 86.44 130 LEU A CA 1
ATOM 1037 C C . LEU A 1 130 ? 2.967 -5.198 -6.048 1.00 86.44 130 LEU A C 1
ATOM 1039 O O . LEU A 1 130 ? 2.711 -4.927 -4.879 1.00 86.44 130 LEU A O 1
ATOM 1043 N N . THR A 1 131 ? 2.040 -5.610 -6.915 1.00 85.00 131 THR A N 1
ATOM 1044 C CA . THR A 1 131 ? 0.618 -5.777 -6.591 1.00 85.00 131 THR A CA 1
ATOM 1045 C C . THR A 1 131 ? 0.402 -6.711 -5.399 1.00 85.00 131 THR A C 1
ATOM 1047 O O . THR A 1 131 ? -0.258 -6.332 -4.432 1.00 85.00 131 THR A O 1
ATOM 1050 N N . ASN A 1 132 ? 1.025 -7.893 -5.400 1.00 87.38 132 ASN A N 1
ATOM 1051 C CA . ASN A 1 132 ? 0.923 -8.842 -4.287 1.00 87.38 132 ASN A CA 1
ATOM 1052 C C . ASN A 1 132 ? 1.473 -8.248 -2.984 1.00 87.38 132 ASN A C 1
ATOM 1054 O O . ASN A 1 132 ? 0.862 -8.392 -1.926 1.00 87.38 132 ASN A O 1
ATOM 1058 N N . LYS A 1 133 ? 2.594 -7.518 -3.059 1.00 90.50 133 LYS A N 1
ATOM 1059 C CA . LYS A 1 133 ? 3.183 -6.866 -1.884 1.00 90.50 133 LYS A CA 1
ATOM 1060 C C . LYS A 1 133 ? 2.278 -5.763 -1.324 1.00 90.50 133 LYS A C 1
ATOM 1062 O O . LYS A 1 133 ? 2.142 -5.653 -0.108 1.00 90.50 133 LYS A O 1
ATOM 1067 N N . VAL A 1 134 ? 1.609 -4.993 -2.184 1.00 89.00 134 VAL A N 1
ATOM 1068 C CA . VAL A 1 134 ? 0.603 -4.003 -1.765 1.00 89.00 134 VAL A CA 1
ATOM 1069 C C . VAL A 1 134 ? -0.569 -4.682 -1.052 1.00 89.00 134 VAL A C 1
ATOM 1071 O O . VAL A 1 134 ? -0.967 -4.218 0.016 1.00 89.00 134 VAL A O 1
ATOM 1074 N N . VAL A 1 135 ? -1.085 -5.801 -1.575 1.00 89.12 135 VAL A N 1
ATOM 1075 C CA . VAL A 1 135 ? -2.155 -6.573 -0.910 1.00 89.12 135 VAL A CA 1
ATOM 1076 C C . VAL A 1 135 ? -1.720 -7.054 0.475 1.00 89.12 135 VAL A C 1
ATOM 1078 O O . VAL A 1 135 ? -2.467 -6.894 1.440 1.00 89.12 135 VAL A O 1
ATOM 1081 N N . GLU A 1 136 ? -0.498 -7.578 0.609 1.00 91.88 136 GLU A N 1
ATOM 1082 C CA . GLU A 1 136 ? 0.050 -8.001 1.904 1.00 91.88 136 GLU A CA 1
ATOM 1083 C C . GLU A 1 136 ? 0.133 -6.845 2.914 1.00 91.88 136 GLU A C 1
ATOM 1085 O O . GLU A 1 136 ? -0.221 -7.022 4.084 1.00 91.88 136 GLU A O 1
ATOM 1090 N N . ILE A 1 137 ? 0.567 -5.660 2.470 1.00 92.19 137 ILE A N 1
ATOM 1091 C CA . ILE A 1 137 ? 0.635 -4.451 3.302 1.00 92.19 137 ILE A CA 1
ATOM 1092 C C . ILE A 1 137 ? -0.762 -4.033 3.759 1.00 92.19 137 ILE A C 1
ATOM 1094 O O . ILE A 1 137 ? -0.985 -3.854 4.957 1.00 92.19 137 ILE A O 1
ATOM 1098 N N . LEU A 1 138 ? -1.714 -3.913 2.830 1.00 90.81 138 LEU A N 1
ATOM 1099 C CA . LEU A 1 138 ? -3.088 -3.517 3.146 1.00 90.81 138 LEU A CA 1
ATOM 1100 C C . LEU A 1 138 ? -3.761 -4.524 4.089 1.00 90.81 138 LEU A C 1
ATOM 1102 O O . LEU A 1 138 ? -4.423 -4.123 5.046 1.00 90.81 138 LEU A O 1
ATOM 1106 N N . GLY A 1 139 ? -3.529 -5.824 3.893 1.00 91.56 139 GLY A N 1
ATOM 1107 C CA . GLY A 1 139 ? -4.008 -6.857 4.809 1.00 91.56 139 GLY A CA 1
ATOM 1108 C C . GLY A 1 139 ? -3.382 -6.766 6.200 1.00 91.56 139 GLY A C 1
ATOM 1109 O O . GLY A 1 139 ? -4.077 -6.934 7.201 1.00 91.56 139 GLY A O 1
ATOM 1110 N N . CYS A 1 140 ? -2.095 -6.428 6.293 1.00 93.06 140 CYS A N 1
ATOM 1111 C CA . CYS A 1 140 ? -1.442 -6.178 7.577 1.00 93.06 140 CYS A CA 1
ATOM 1112 C C . CYS A 1 140 ? -2.024 -4.945 8.291 1.00 93.06 140 CYS A C 1
ATOM 1114 O O . CYS A 1 140 ? -2.200 -4.968 9.508 1.00 93.06 140 CYS A O 1
ATOM 1116 N N . VAL A 1 141 ? -2.361 -3.886 7.547 1.00 91.62 141 VAL A N 1
ATOM 1117 C CA . VAL A 1 141 ? -3.041 -2.695 8.085 1.00 91.62 141 VAL A CA 1
ATOM 1118 C C . VAL A 1 141 ? -4.419 -3.057 8.645 1.00 91.62 141 VAL A C 1
ATOM 1120 O O . VAL A 1 141 ? -4.749 -2.660 9.764 1.00 91.62 141 VAL A O 1
ATOM 1123 N N . LEU A 1 142 ? -5.202 -3.858 7.917 1.00 91.44 142 LEU A N 1
ATOM 1124 C CA . LEU A 1 142 ? -6.510 -4.331 8.378 1.00 91.44 142 LEU A CA 1
ATOM 1125 C C . LEU A 1 142 ? -6.411 -5.206 9.639 1.00 91.44 142 LEU A C 1
ATOM 1127 O O . LEU A 1 142 ? -7.213 -5.030 10.556 1.00 91.44 142 LEU A O 1
ATOM 1131 N N . ASP A 1 143 ? -5.415 -6.092 9.731 1.00 90.69 143 ASP A N 1
ATOM 1132 C CA . ASP A 1 143 ? -5.171 -6.904 10.936 1.00 90.69 143 ASP A CA 1
ATOM 1133 C C . ASP A 1 143 ? -4.816 -6.029 12.152 1.00 90.69 143 ASP A C 1
ATOM 1135 O O . ASP A 1 143 ? -5.345 -6.231 13.249 1.00 90.69 143 ASP A O 1
ATOM 1139 N N . ILE A 1 144 ? -3.993 -4.988 11.961 1.00 89.25 144 ILE A N 1
ATOM 1140 C CA . ILE A 1 144 ? -3.697 -4.005 13.015 1.00 89.25 144 ILE A CA 1
ATOM 1141 C C . ILE A 1 144 ? -4.985 -3.311 13.472 1.00 89.25 144 ILE A C 1
ATOM 1143 O O . ILE A 1 144 ? -5.228 -3.228 14.677 1.00 89.25 144 ILE A O 1
ATOM 1147 N N . PHE A 1 145 ? -5.841 -2.863 12.548 1.00 89.25 145 PHE A N 1
ATOM 1148 C CA . PHE A 1 145 ? -7.116 -2.241 12.915 1.00 89.25 145 PHE A CA 1
ATOM 1149 C C . PHE A 1 145 ? -8.037 -3.190 13.679 1.00 89.25 145 PHE A C 1
ATOM 1151 O O . PHE A 1 145 ? -8.551 -2.812 14.731 1.00 89.25 145 PHE A O 1
ATOM 1158 N N . ALA A 1 146 ? -8.195 -4.428 13.208 1.00 88.56 146 ALA A N 1
ATOM 1159 C CA . ALA A 1 146 ? -9.018 -5.441 13.863 1.00 88.56 146 ALA A CA 1
ATOM 1160 C C . ALA A 1 146 ? -8.571 -5.695 15.312 1.00 88.56 146 ALA A C 1
ATOM 1162 O O . ALA A 1 146 ? -9.380 -5.703 16.247 1.00 88.56 146 ALA A O 1
ATOM 1163 N N . ARG A 1 147 ? -7.261 -5.870 15.516 1.00 85.94 147 ARG A N 1
ATOM 1164 C CA . ARG A 1 147 ? -6.679 -6.134 16.837 1.00 85.94 147 ARG A CA 1
ATOM 1165 C C . ARG A 1 147 ? -6.782 -4.928 17.763 1.00 85.94 147 ARG A C 1
ATOM 1167 O O . ARG A 1 147 ? -7.146 -5.094 18.930 1.00 85.94 147 ARG A O 1
ATOM 1174 N N . SER A 1 148 ? -6.486 -3.734 17.256 1.00 84.06 148 SER A N 1
ATOM 1175 C CA . SER A 1 148 ? -6.569 -2.496 18.032 1.00 84.06 148 SER A CA 1
ATOM 1176 C C . SER A 1 148 ? -8.001 -2.203 18.455 1.00 84.06 148 SER A C 1
ATOM 1178 O O . SER A 1 148 ? -8.251 -1.976 19.635 1.00 84.06 148 SER A O 1
ATOM 1180 N N . GLU A 1 149 ? -8.967 -2.319 17.547 1.00 86.62 149 GLU A N 1
ATOM 1181 C CA . GLU A 1 149 ? -10.381 -2.155 17.877 1.00 86.62 149 GLU A CA 1
ATOM 1182 C C . GLU A 1 149 ? -10.838 -3.135 18.963 1.00 86.62 149 GLU A C 1
ATOM 1184 O O . GLU A 1 149 ? -11.496 -2.740 19.928 1.00 86.62 149 GLU A O 1
ATOM 1189 N N . LYS A 1 150 ? -10.450 -4.412 18.864 1.00 85.44 150 LYS A N 1
ATOM 1190 C CA . LYS A 1 150 ? -10.754 -5.415 19.892 1.00 85.44 150 LYS A CA 1
ATOM 1191 C C . LYS A 1 150 ? -10.136 -5.050 21.245 1.00 85.44 150 LYS A C 1
ATOM 1193 O O . LYS A 1 150 ? -10.780 -5.215 22.286 1.00 85.44 150 LYS A O 1
ATOM 1198 N N . ALA A 1 151 ? -8.902 -4.549 21.260 1.00 82.25 151 ALA A N 1
ATOM 1199 C CA . ALA A 1 151 ? -8.237 -4.102 22.483 1.00 82.25 151 ALA A CA 1
ATOM 1200 C C . ALA A 1 151 ? -8.941 -2.889 23.114 1.00 82.25 151 ALA A C 1
ATOM 1202 O O . ALA A 1 151 ? -9.097 -2.844 24.339 1.00 82.25 151 ALA A O 1
ATOM 1203 N N . ILE A 1 152 ? -9.413 -1.954 22.284 1.00 83.00 152 ILE A N 1
ATOM 1204 C CA . ILE A 1 152 ? -10.179 -0.782 22.708 1.00 83.00 152 ILE A CA 1
ATOM 1205 C C . ILE A 1 152 ? -11.529 -1.209 23.304 1.00 83.00 152 ILE A C 1
ATOM 1207 O O . ILE A 1 152 ? -11.785 -0.960 24.483 1.00 83.00 152 ILE A O 1
ATOM 1211 N N . LYS A 1 153 ? -12.346 -1.951 22.544 1.00 82.88 153 LYS A N 1
ATOM 1212 C CA . LYS A 1 153 ? -13.698 -2.384 22.950 1.00 82.88 153 LYS A CA 1
ATOM 1213 C C . LYS A 1 153 ? -13.715 -3.238 24.217 1.00 82.88 153 LYS A C 1
ATOM 1215 O O . LYS A 1 153 ? -14.672 -3.203 24.981 1.00 82.88 153 LYS A O 1
ATOM 1220 N N . THR A 1 154 ? -12.659 -4.011 24.465 1.00 83.31 154 THR A N 1
ATOM 1221 C CA . THR A 1 154 ? -12.556 -4.855 25.669 1.00 83.31 154 THR A CA 1
ATOM 1222 C C . THR A 1 154 ? -12.038 -4.108 26.905 1.00 83.31 154 THR A C 1
ATOM 1224 O O . THR A 1 154 ? -11.798 -4.738 27.936 1.00 83.31 154 THR A O 1
ATOM 1227 N N . GLY A 1 155 ? -11.822 -2.787 26.819 1.00 75.75 155 GLY A N 1
ATOM 1228 C CA . GLY A 1 155 ? -11.275 -1.969 27.907 1.00 75.75 155 GLY A CA 1
ATOM 1229 C C . GLY A 1 155 ? -9.810 -2.282 28.230 1.00 75.75 155 GLY A C 1
ATOM 1230 O O . GLY A 1 155 ? -9.275 -1.845 29.250 1.00 75.75 155 GLY A O 1
ATOM 1231 N N . ARG A 1 156 ? -9.135 -3.052 27.369 1.00 71.56 156 ARG A N 1
ATOM 1232 C CA . ARG A 1 156 ? -7.733 -3.450 27.542 1.00 71.56 156 ARG A CA 1
ATOM 1233 C C . ARG A 1 156 ? -6.771 -2.419 26.959 1.00 71.56 156 ARG A C 1
ATOM 1235 O O . ARG A 1 156 ? -5.568 -2.653 27.010 1.00 71.56 156 ARG A O 1
ATOM 1242 N N . TRP A 1 157 ? -7.264 -1.272 26.485 1.00 73.56 157 TRP A N 1
ATOM 1243 C CA . TRP A 1 157 ? -6.446 -0.225 25.873 1.00 73.56 157 TRP A CA 1
ATOM 1244 C C . TRP A 1 157 ? -5.304 0.271 26.772 1.00 73.56 157 TRP A C 1
ATOM 1246 O O . TRP A 1 157 ? -4.176 0.394 26.322 1.00 73.56 157 TRP A O 1
ATOM 1256 N N . LYS A 1 158 ? -5.537 0.448 28.078 1.00 67.81 158 LYS A N 1
ATOM 1257 C CA . LYS A 1 158 ? -4.462 0.846 29.011 1.00 67.81 158 LYS A CA 1
ATOM 1258 C C . LYS A 1 158 ? -3.347 -0.196 29.124 1.00 67.81 158 LYS A C 1
ATOM 1260 O O . LYS A 1 158 ? -2.186 0.139 29.330 1.00 67.81 158 LYS A O 1
ATOM 1265 N N . ARG A 1 159 ? -3.693 -1.485 28.999 1.00 63.56 159 ARG A N 1
ATOM 1266 C CA . ARG A 1 159 ? -2.688 -2.548 28.879 1.00 63.56 159 ARG A CA 1
ATOM 1267 C C . ARG A 1 159 ? -2.041 -2.494 27.507 1.00 63.56 159 ARG A C 1
ATOM 1269 O O . ARG A 1 159 ? -0.835 -2.631 27.439 1.00 63.56 159 ARG A O 1
ATOM 1276 N N . TYR A 1 160 ? -2.813 -2.253 26.452 1.00 65.62 160 TYR A N 1
ATOM 1277 C CA . TYR A 1 160 ? -2.323 -2.108 25.087 1.00 65.62 160 TYR A CA 1
ATOM 1278 C C . TYR A 1 160 ? -1.281 -0.995 24.945 1.00 65.62 160 TYR A C 1
ATOM 1280 O O . TYR A 1 160 ? -0.205 -1.260 24.427 1.00 65.62 160 TYR A O 1
ATOM 1288 N N . THR A 1 161 ? -1.531 0.212 25.453 1.00 63.03 161 THR A N 1
ATOM 1289 C CA . THR A 1 161 ? -0.557 1.309 25.410 1.00 63.03 161 THR A CA 1
ATOM 1290 C C . THR A 1 161 ? 0.674 0.954 26.234 1.00 63.03 161 THR A C 1
ATOM 1292 O O . THR A 1 161 ? 1.785 1.013 25.720 1.00 63.03 161 THR A O 1
ATOM 1295 N N . ALA A 1 162 ? 0.510 0.435 27.452 1.00 59.16 162 ALA A N 1
ATOM 1296 C CA . ALA A 1 162 ? 1.634 -0.093 28.225 1.00 59.16 162 ALA A CA 1
ATOM 1297 C C . ALA A 1 162 ? 2.406 -1.201 27.473 1.00 59.16 162 ALA A C 1
ATOM 1299 O O . ALA A 1 162 ? 3.618 -1.292 27.572 1.00 59.16 162 ALA A O 1
ATOM 1300 N N . ILE A 1 163 ? 1.743 -2.032 26.681 1.00 61.56 163 ILE A N 1
ATOM 1301 C CA . ILE A 1 163 ? 2.335 -3.132 25.914 1.00 61.56 163 ILE A CA 1
ATOM 1302 C C . ILE A 1 163 ? 3.070 -2.633 24.666 1.00 61.56 163 ILE A C 1
ATOM 1304 O O . ILE A 1 163 ? 4.174 -3.097 24.390 1.00 61.56 163 ILE A O 1
ATOM 1308 N N . VAL A 1 164 ? 2.482 -1.696 23.927 1.00 57.25 164 VAL A N 1
ATOM 1309 C CA . VAL A 1 164 ? 3.039 -1.123 22.696 1.00 57.25 164 VAL A CA 1
ATOM 1310 C C . VAL A 1 164 ? 4.182 -0.165 23.019 1.00 57.25 164 VAL A C 1
ATOM 1312 O O . VAL A 1 164 ? 5.216 -0.219 22.359 1.00 57.25 164 VAL A O 1
ATOM 1315 N N . PHE A 1 165 ? 4.047 0.644 24.074 1.00 54.47 165 PHE A N 1
ATOM 1316 C CA . PHE A 1 165 ? 5.074 1.592 24.509 1.00 54.47 165 PHE A CA 1
ATOM 1317 C C . PHE A 1 165 ? 6.141 0.968 25.428 1.00 54.47 165 PHE A C 1
ATOM 1319 O O . PHE A 1 165 ? 7.281 1.421 25.400 1.00 54.47 165 PHE A O 1
ATOM 1326 N N . LEU A 1 166 ? 5.829 -0.081 26.210 1.00 56.06 166 LEU A N 1
ATOM 1327 C CA . LEU A 1 166 ? 6.798 -0.760 27.103 1.00 56.06 166 LEU A CA 1
ATOM 1328 C C . LEU A 1 166 ? 7.221 -2.159 26.611 1.00 56.06 166 LEU A C 1
ATOM 1330 O O . LEU A 1 166 ? 7.969 -2.852 27.298 1.00 56.06 166 LEU A O 1
ATOM 1334 N N . GLY A 1 167 ? 6.753 -2.592 25.435 1.00 51.38 167 GLY A N 1
ATOM 1335 C CA . GLY A 1 167 ? 7.210 -3.799 24.736 1.00 51.38 167 GLY A CA 1
ATOM 1336 C C . GLY A 1 167 ? 6.792 -5.148 25.338 1.00 51.38 167 GLY A C 1
ATOM 1337 O O . GLY A 1 167 ? 7.498 -6.129 25.108 1.00 51.38 167 GLY A O 1
ATOM 1338 N N . LYS A 1 168 ? 5.697 -5.215 26.110 1.00 48.22 168 LYS A N 1
ATOM 1339 C CA . LYS A 1 168 ? 5.368 -6.354 26.999 1.00 48.22 168 LYS A CA 1
ATOM 1340 C C . LYS A 1 168 ? 4.324 -7.380 26.508 1.00 48.22 168 LYS A C 1
ATOM 1342 O O . LYS A 1 168 ? 4.002 -8.280 27.275 1.00 48.22 168 LYS A O 1
ATOM 1347 N N . ASP A 1 169 ? 3.839 -7.317 25.266 1.00 51.25 169 ASP A N 1
ATOM 1348 C CA . ASP A 1 169 ? 3.026 -8.393 24.656 1.00 51.25 169 ASP A CA 1
ATOM 1349 C C . ASP A 1 169 ? 3.250 -8.482 23.133 1.00 51.25 169 ASP A C 1
ATOM 1351 O O . ASP A 1 169 ? 3.541 -7.479 22.473 1.00 51.25 169 ASP A O 1
ATOM 1355 N N . GLY A 1 170 ? 3.184 -9.704 22.601 1.00 60.53 170 GLY A N 1
ATOM 1356 C CA . GLY A 1 170 ? 3.839 -10.111 21.354 1.00 60.53 170 GLY A CA 1
ATOM 1357 C C . GLY A 1 170 ? 3.046 -9.872 20.072 1.00 60.53 170 GLY A C 1
ATOM 1358 O O . GLY A 1 170 ? 3.651 -9.566 19.054 1.00 60.53 170 GLY A O 1
ATOM 1359 N N . GLU A 1 171 ? 1.714 -9.975 20.085 1.00 67.44 171 GLU A N 1
ATOM 1360 C CA . GLU A 1 171 ? 0.956 -10.114 18.828 1.00 67.44 171 GLU A CA 1
ATOM 1361 C C . GLU A 1 171 ? 0.751 -8.809 18.044 1.00 67.44 171 GLU A C 1
ATOM 1363 O O . GLU A 1 171 ? 0.977 -8.770 16.834 1.00 67.44 171 GLU A O 1
ATOM 1368 N N . ILE A 1 172 ? 0.341 -7.715 18.698 1.00 67.25 172 ILE A N 1
ATOM 1369 C CA . ILE A 1 172 ? 0.143 -6.439 17.984 1.00 67.25 172 ILE A CA 1
ATOM 1370 C C . ILE A 1 172 ? 1.497 -5.814 17.655 1.00 67.25 172 ILE A C 1
ATOM 1372 O O . ILE A 1 172 ? 1.700 -5.332 16.544 1.00 67.25 172 ILE A O 1
ATOM 1376 N N . LYS A 1 173 ? 2.473 -5.933 18.562 1.00 74.69 173 LYS A N 1
ATOM 1377 C CA . LYS A 1 173 ? 3.869 -5.599 18.268 1.00 74.69 173 LYS A CA 1
ATOM 1378 C C . LYS A 1 173 ? 4.394 -6.397 17.070 1.00 74.69 173 LYS A C 1
ATOM 1380 O O . LYS A 1 173 ? 5.030 -5.807 16.207 1.00 74.69 173 LYS A O 1
ATOM 1385 N N . ALA A 1 174 ? 4.087 -7.693 16.974 1.00 82.06 174 ALA A N 1
ATOM 1386 C CA . ALA A 1 174 ? 4.436 -8.504 15.810 1.00 82.06 174 ALA A CA 1
ATOM 1387 C C . ALA A 1 174 ? 3.725 -8.030 14.537 1.00 82.06 174 ALA A C 1
ATOM 1389 O O . ALA A 1 174 ? 4.330 -8.062 13.475 1.00 82.06 174 ALA A O 1
ATOM 1390 N N . SER A 1 175 ? 2.486 -7.539 14.631 1.00 84.19 175 SER A N 1
ATOM 1391 C CA . SER A 1 175 ? 1.762 -6.970 13.482 1.00 84.19 175 SER A CA 1
ATOM 1392 C C . SER A 1 175 ? 2.420 -5.672 12.989 1.00 84.19 175 SER A C 1
ATOM 1394 O O . SER A 1 175 ? 2.600 -5.479 11.792 1.00 84.19 175 SER A O 1
ATOM 1396 N N . PHE A 1 176 ? 2.861 -4.810 13.909 1.00 83.25 176 PHE A N 1
ATOM 1397 C CA . PHE A 1 176 ? 3.633 -3.605 13.589 1.00 83.25 176 PHE A CA 1
ATOM 1398 C C . PHE A 1 176 ? 5.013 -3.912 13.013 1.00 83.25 176 PHE A C 1
ATOM 1400 O O . PHE A 1 176 ? 5.442 -3.272 12.057 1.00 83.25 176 PHE A O 1
ATOM 1407 N N . GLU A 1 177 ? 5.707 -4.882 13.598 1.00 87.38 177 GLU A N 1
ATOM 1408 C CA . GLU A 1 177 ? 7.013 -5.317 13.119 1.00 87.38 177 GLU A CA 1
ATOM 1409 C C . GLU A 1 177 ? 6.897 -5.944 11.730 1.00 87.38 177 GLU A C 1
ATOM 1411 O O . GLU A 1 177 ? 7.667 -5.609 10.837 1.00 87.38 177 GLU A O 1
ATOM 1416 N N . LYS A 1 178 ? 5.860 -6.759 11.511 1.00 91.69 178 LYS A N 1
ATOM 1417 C CA . LYS A 1 178 ? 5.512 -7.287 10.194 1.00 91.69 178 LYS A CA 1
ATOM 1418 C C . LYS A 1 178 ? 5.245 -6.162 9.199 1.00 91.69 178 LYS A C 1
ATOM 1420 O O . LYS A 1 178 ? 5.765 -6.224 8.093 1.00 91.69 178 LYS A O 1
ATOM 1425 N N . LEU A 1 179 ? 4.492 -5.124 9.573 1.00 92.00 179 LEU A N 1
ATOM 1426 C CA . LEU A 1 179 ? 4.260 -3.972 8.697 1.00 92.00 179 LEU A CA 1
ATOM 1427 C C . LEU A 1 179 ? 5.572 -3.258 8.335 1.00 92.00 179 LEU A C 1
ATOM 1429 O O . LEU A 1 179 ? 5.785 -2.928 7.172 1.00 92.00 179 LEU A O 1
ATOM 1433 N N . ARG A 1 180 ? 6.474 -3.067 9.307 1.00 90.94 180 ARG A N 1
ATOM 1434 C CA . ARG A 1 180 ? 7.806 -2.487 9.071 1.00 90.94 180 ARG A CA 1
ATOM 1435 C C . ARG A 1 180 ? 8.615 -3.337 8.091 1.00 90.94 180 ARG A C 1
ATOM 1437 O O . ARG A 1 180 ? 9.163 -2.798 7.135 1.00 90.94 180 ARG A O 1
ATOM 1444 N N . THR A 1 181 ? 8.651 -4.653 8.295 1.00 94.56 181 THR A N 1
ATOM 1445 C CA . THR A 1 181 ? 9.311 -5.588 7.376 1.00 94.56 181 THR A CA 1
ATOM 1446 C C . THR A 1 181 ? 8.696 -5.524 5.980 1.00 94.56 181 THR A C 1
ATOM 1448 O O . THR A 1 181 ? 9.431 -5.446 5.003 1.00 94.56 181 THR A O 1
ATOM 1451 N N . LEU A 1 182 ? 7.366 -5.471 5.866 1.00 95.06 182 LEU A N 1
ATOM 1452 C CA . LEU A 1 182 ? 6.688 -5.361 4.574 1.00 95.06 182 LEU A CA 1
ATOM 1453 C C . LEU A 1 182 ? 7.040 -4.060 3.838 1.00 95.06 182 LEU A C 1
ATOM 1455 O O . LEU A 1 182 ? 7.212 -4.090 2.623 1.00 95.06 182 LEU A O 1
ATOM 1459 N N . PHE A 1 183 ? 7.197 -2.938 4.548 1.00 93.38 183 PHE A N 1
ATOM 1460 C CA . PHE A 1 183 ? 7.681 -1.689 3.949 1.00 93.38 183 PHE A CA 1
ATOM 1461 C C . PHE A 1 183 ? 9.128 -1.787 3.458 1.00 93.38 183 PHE A C 1
ATOM 1463 O O . PHE A 1 183 ? 9.447 -1.281 2.385 1.00 93.38 183 PHE A O 1
ATOM 1470 N N . GLU A 1 184 ? 10.004 -2.448 4.212 1.00 94.44 184 GLU A N 1
ATOM 1471 C CA . GLU A 1 184 ? 11.395 -2.661 3.799 1.00 94.44 184 GLU A CA 1
ATOM 1472 C C . GLU A 1 184 ? 11.490 -3.575 2.574 1.00 94.44 184 GLU A C 1
ATOM 1474 O O . GLU A 1 184 ? 12.217 -3.271 1.628 1.00 94.44 184 GLU A O 1
ATOM 1479 N N . GLU A 1 185 ? 10.726 -4.665 2.563 1.00 94.62 185 GLU A N 1
ATOM 1480 C CA . GLU A 1 185 ? 10.645 -5.593 1.434 1.00 94.62 185 GLU A CA 1
ATOM 1481 C C . GLU A 1 185 ? 10.077 -4.928 0.177 1.00 94.62 185 GLU A C 1
ATOM 1483 O O . GLU A 1 185 ? 10.576 -5.166 -0.921 1.00 94.62 185 GLU A O 1
ATOM 1488 N N . GLU A 1 186 ? 9.055 -4.084 0.323 1.00 94.38 186 GLU A N 1
ATOM 1489 C CA . GLU A 1 186 ? 8.480 -3.294 -0.767 1.00 94.38 186 GLU A CA 1
ATOM 1490 C C . GLU A 1 186 ? 9.536 -2.368 -1.386 1.00 94.38 186 GLU A C 1
ATOM 1492 O O . GLU A 1 186 ? 9.801 -2.448 -2.588 1.00 94.38 186 GLU A O 1
ATOM 1497 N N . GLN A 1 187 ? 10.246 -1.595 -0.560 1.00 93.00 187 GLN A N 1
ATOM 1498 C CA . GLN A 1 187 ? 11.297 -0.692 -1.028 1.00 93.00 187 GLN A CA 1
ATOM 1499 C C . GLN A 1 187 ? 12.442 -1.445 -1.735 1.00 93.00 187 GLN A C 1
ATOM 1501 O O . GLN A 1 187 ? 12.975 -0.989 -2.757 1.00 93.00 187 GLN A O 1
ATOM 1506 N N . GLN A 1 188 ? 12.829 -2.614 -1.215 1.00 93.38 188 GLN A N 1
ATOM 1507 C CA . GLN A 1 188 ? 13.829 -3.486 -1.841 1.00 93.38 188 GLN A CA 1
ATOM 1508 C C . GLN A 1 188 ? 13.332 -4.053 -3.175 1.00 93.38 188 GLN A C 1
ATOM 1510 O O . GLN A 1 188 ? 14.089 -4.081 -4.149 1.00 93.38 188 GLN A O 1
ATOM 1515 N N . LEU A 1 189 ? 12.061 -4.457 -3.250 1.00 93.31 189 LEU A N 1
ATOM 1516 C CA . LEU A 1 189 ? 11.440 -4.961 -4.471 1.00 93.31 189 LEU A CA 1
ATOM 1517 C C . LEU A 1 189 ? 11.421 -3.890 -5.565 1.00 93.31 189 LEU A C 1
ATOM 1519 O O . LEU A 1 189 ? 11.837 -4.168 -6.689 1.00 93.31 189 LEU A O 1
ATOM 1523 N N . VAL A 1 190 ? 11.007 -2.663 -5.243 1.00 91.69 190 VAL A N 1
ATOM 1524 C CA . VAL A 1 190 ? 11.018 -1.540 -6.194 1.00 91.69 190 VAL A CA 1
ATOM 1525 C C . VAL A 1 190 ? 12.437 -1.246 -6.679 1.00 91.69 190 VAL A C 1
ATOM 1527 O O . VAL A 1 190 ? 12.660 -1.059 -7.875 1.00 91.69 190 VAL A O 1
ATOM 1530 N N . THR A 1 191 ? 13.425 -1.294 -5.783 1.00 91.62 191 THR A N 1
ATOM 1531 C CA . THR A 1 191 ? 14.841 -1.129 -6.151 1.00 91.62 191 THR A CA 1
ATOM 1532 C C . THR A 1 191 ? 15.304 -2.215 -7.127 1.00 91.62 191 THR A C 1
ATOM 1534 O O . THR A 1 191 ? 15.945 -1.912 -8.134 1.00 91.62 191 THR A O 1
ATOM 1537 N N . ALA A 1 192 ? 14.941 -3.474 -6.876 1.00 92.31 192 ALA A N 1
ATOM 1538 C CA . ALA A 1 192 ? 15.272 -4.592 -7.754 1.00 92.31 192 ALA A CA 1
ATOM 1539 C C . ALA A 1 192 ? 14.583 -4.484 -9.128 1.00 92.31 192 ALA A C 1
ATOM 1541 O O . ALA A 1 192 ? 15.215 -4.741 -10.155 1.00 92.31 192 ALA A O 1
ATOM 1542 N N . ILE A 1 193 ? 13.312 -4.062 -9.163 1.00 89.12 193 ILE A N 1
ATOM 1543 C CA . ILE A 1 193 ? 12.566 -3.809 -10.406 1.00 89.12 193 ILE A CA 1
ATOM 1544 C C . ILE A 1 193 ? 13.248 -2.705 -11.222 1.00 89.12 193 ILE A C 1
ATOM 1546 O O . ILE A 1 193 ? 13.458 -2.878 -12.425 1.00 89.12 193 ILE A O 1
ATOM 1550 N N . ASN A 1 194 ? 13.645 -1.605 -10.579 1.00 89.06 194 ASN A N 1
ATOM 1551 C CA . ASN A 1 194 ? 14.349 -0.505 -11.237 1.00 89.06 194 ASN A CA 1
ATOM 1552 C C . ASN A 1 194 ? 15.709 -0.948 -11.781 1.00 89.06 194 ASN A C 1
ATOM 1554 O O . ASN A 1 194 ? 16.022 -0.668 -12.935 1.00 89.06 194 ASN A O 1
ATOM 1558 N N . PHE A 1 195 ? 16.488 -1.701 -11.000 1.00 92.44 195 PHE A N 1
ATOM 1559 C CA . PHE A 1 195 ? 17.769 -2.246 -11.450 1.00 92.44 195 PHE A CA 1
ATOM 1560 C C . PHE A 1 195 ? 17.611 -3.130 -12.697 1.00 92.44 195 PHE A C 1
ATOM 1562 O O . PHE A 1 195 ? 18.290 -2.916 -13.702 1.00 92.44 195 PHE A O 1
ATOM 1569 N N . ALA A 1 196 ? 16.668 -4.078 -12.671 1.00 89.62 196 ALA A N 1
ATOM 1570 C CA . ALA A 1 196 ? 16.402 -4.959 -13.807 1.00 89.62 196 ALA A CA 1
ATOM 1571 C C . ALA A 1 196 ? 15.885 -4.192 -15.037 1.00 89.62 196 ALA A C 1
ATOM 1573 O O . ALA A 1 196 ? 16.215 -4.535 -16.174 1.00 89.62 196 ALA A O 1
ATOM 1574 N N . THR A 1 197 ? 15.076 -3.153 -14.825 1.00 88.31 197 THR A N 1
ATOM 1575 C CA . THR A 1 197 ? 14.560 -2.299 -15.902 1.00 88.31 197 THR A CA 1
ATOM 1576 C C . THR A 1 197 ? 15.680 -1.481 -16.537 1.00 88.31 197 THR A C 1
ATOM 1578 O O . THR A 1 197 ? 15.799 -1.486 -17.761 1.00 88.31 197 THR A O 1
ATOM 1581 N N . ASN A 1 198 ? 16.551 -0.868 -15.733 1.00 89.50 198 ASN A N 1
ATOM 1582 C CA . ASN A 1 198 ? 17.704 -0.112 -16.220 1.00 89.50 198 ASN A CA 1
ATOM 1583 C C . ASN A 1 198 ? 18.650 -1.000 -17.030 1.00 89.50 198 ASN A C 1
ATOM 1585 O O . ASN A 1 198 ? 19.003 -0.639 -18.145 1.00 89.50 198 ASN A O 1
ATOM 1589 N N . GLN A 1 199 ? 18.948 -2.214 -16.557 1.00 91.44 199 GLN A N 1
ATOM 1590 C CA . GLN A 1 199 ? 19.768 -3.162 -17.314 1.00 91.44 199 GLN A CA 1
ATOM 1591 C C . GLN A 1 199 ? 19.157 -3.495 -18.687 1.00 91.44 199 GLN A C 1
ATOM 1593 O O . GLN A 1 199 ? 19.868 -3.593 -19.685 1.00 91.44 199 GLN A O 1
ATOM 1598 N N . ARG A 1 200 ? 17.829 -3.658 -18.768 1.00 90.56 200 ARG A N 1
ATOM 1599 C CA . ARG A 1 200 ? 17.136 -3.888 -20.048 1.00 90.56 200 ARG A CA 1
ATOM 1600 C C . ARG A 1 200 ? 17.195 -2.667 -20.964 1.00 90.56 200 ARG A C 1
ATOM 1602 O O . ARG A 1 200 ? 17.314 -2.834 -22.175 1.00 90.56 200 ARG A O 1
ATOM 1609 N N . VAL A 1 201 ? 17.081 -1.463 -20.408 1.00 91.00 201 VAL A N 1
ATOM 1610 C CA . VAL A 1 201 ? 17.206 -0.208 -21.163 1.00 91.00 201 VAL A CA 1
ATOM 1611 C C . VAL A 1 201 ? 18.628 -0.040 -21.695 1.00 91.00 201 VAL A C 1
ATOM 1613 O O . VAL A 1 201 ? 18.790 0.300 -22.866 1.00 91.00 201 VAL A O 1
ATOM 1616 N N . ASP A 1 202 ? 19.643 -0.353 -20.890 1.00 90.94 202 ASP A N 1
ATOM 1617 C CA . ASP A 1 202 ? 21.049 -0.288 -21.292 1.00 90.94 202 ASP A CA 1
ATOM 1618 C C . ASP A 1 202 ? 21.338 -1.238 -22.459 1.00 90.94 202 ASP A C 1
ATOM 1620 O O . ASP A 1 202 ? 21.904 -0.819 -23.468 1.00 90.94 202 ASP A O 1
ATOM 1624 N N . LEU A 1 203 ? 20.872 -2.491 -22.373 1.00 90.69 203 LEU A N 1
ATOM 1625 C CA . LEU A 1 203 ? 21.012 -3.473 -23.454 1.00 90.69 203 LEU A CA 1
ATOM 1626 C C . LEU A 1 203 ? 20.333 -3.000 -24.748 1.00 90.69 203 LEU A C 1
ATOM 1628 O O . LEU A 1 203 ? 20.948 -3.015 -25.810 1.00 90.69 203 LEU A O 1
ATOM 1632 N N . ARG A 1 204 ? 19.095 -2.497 -24.665 1.00 89.94 204 ARG A N 1
ATOM 1633 C CA . ARG A 1 204 ? 18.390 -1.951 -25.840 1.00 89.94 204 ARG A CA 1
ATOM 1634 C C . ARG A 1 204 ? 19.095 -0.732 -26.428 1.00 89.94 204 ARG A C 1
ATOM 1636 O O . ARG A 1 204 ? 19.090 -0.541 -27.639 1.00 89.94 204 ARG A O 1
ATOM 1643 N N . THR A 1 205 ? 19.696 0.103 -25.587 1.00 91.06 205 THR A N 1
ATOM 1644 C CA . THR A 1 205 ? 20.454 1.275 -26.042 1.00 91.06 205 THR A CA 1
ATOM 1645 C C . THR A 1 205 ? 21.706 0.849 -26.806 1.00 91.06 205 THR A C 1
ATOM 1647 O O . THR A 1 205 ? 22.006 1.434 -27.846 1.00 91.06 205 THR A O 1
ATOM 1650 N N . GLN A 1 206 ? 22.390 -0.203 -26.346 1.00 90.06 206 GLN A N 1
ATOM 1651 C CA . GLN A 1 206 ? 23.520 -0.799 -27.063 1.00 90.06 206 GLN A CA 1
ATOM 1652 C C . GLN A 1 206 ? 23.086 -1.353 -28.426 1.00 90.06 206 GLN A C 1
ATOM 1654 O O . GLN A 1 206 ? 23.687 -0.998 -29.437 1.00 90.06 206 GLN A O 1
ATOM 1659 N N . GLU A 1 207 ? 21.992 -2.118 -28.486 1.00 91.44 207 GLU A N 1
ATOM 1660 C CA . GLU A 1 207 ? 21.439 -2.642 -29.746 1.00 91.44 207 GLU A CA 1
ATOM 1661 C C . GLU A 1 207 ? 21.066 -1.521 -30.735 1.00 91.44 207 GLU A C 1
ATOM 1663 O O . GLU A 1 207 ? 21.358 -1.606 -31.933 1.00 91.44 207 GLU A O 1
ATOM 1668 N N . ILE A 1 208 ? 20.452 -0.433 -30.249 1.00 91.44 208 ILE A N 1
ATOM 1669 C CA . ILE A 1 208 ? 20.125 0.748 -31.065 1.00 91.44 208 ILE A CA 1
ATOM 1670 C C . ILE A 1 208 ? 21.400 1.412 -31.590 1.00 91.44 208 ILE A C 1
ATOM 1672 O O . ILE A 1 208 ? 21.450 1.804 -32.757 1.00 91.44 208 ILE A O 1
ATOM 1676 N N . GLN A 1 209 ? 22.435 1.533 -30.759 1.00 88.94 209 GLN A N 1
ATOM 1677 C CA . GLN A 1 209 ? 23.710 2.117 -31.163 1.00 88.94 209 GLN A CA 1
ATOM 1678 C C . GLN A 1 209 ? 24.416 1.258 -32.220 1.00 88.94 209 GLN A C 1
ATOM 1680 O O . GLN A 1 209 ? 24.926 1.793 -33.205 1.00 88.94 209 GLN A O 1
ATOM 1685 N N . GLU A 1 210 ? 24.418 -0.064 -32.057 1.00 92.19 210 GLU A N 1
ATOM 1686 C CA . GLU A 1 210 ? 24.967 -1.006 -33.035 1.00 92.19 210 GLU A CA 1
ATOM 1687 C C . GLU A 1 210 ? 24.219 -0.934 -34.366 1.00 92.19 210 GLU A C 1
ATOM 1689 O O . GLU A 1 210 ? 24.839 -0.759 -35.418 1.00 92.19 210 GLU A O 1
ATOM 1694 N N . THR A 1 211 ? 22.887 -0.976 -34.318 1.00 90.94 211 THR A N 1
ATOM 1695 C CA . THR A 1 211 ? 22.031 -0.845 -35.504 1.00 90.94 211 THR A CA 1
ATOM 1696 C C . THR A 1 211 ? 22.262 0.500 -36.195 1.00 90.94 211 THR A C 1
ATOM 1698 O O . THR A 1 211 ? 22.412 0.563 -37.415 1.00 90.94 211 THR A O 1
ATOM 1701 N N . GLY A 1 212 ? 22.366 1.586 -35.425 1.00 89.25 212 GLY A N 1
ATOM 1702 C CA . GLY A 1 212 ? 22.689 2.914 -35.940 1.00 89.25 212 GLY A CA 1
ATOM 1703 C C . GLY A 1 212 ? 24.041 2.941 -36.652 1.00 89.25 212 GLY A C 1
ATOM 1704 O O . GLY A 1 212 ? 24.134 3.421 -37.780 1.00 89.25 212 GLY A O 1
ATOM 1705 N N . ASN A 1 213 ? 25.079 2.360 -36.045 1.00 92.88 213 ASN A N 1
ATOM 1706 C CA . ASN A 1 213 ? 26.408 2.260 -36.648 1.00 92.88 213 ASN A CA 1
ATOM 1707 C C . ASN A 1 213 ? 26.396 1.462 -37.959 1.00 92.88 213 ASN A C 1
ATOM 1709 O O . ASN A 1 213 ? 27.051 1.867 -38.922 1.00 92.88 213 ASN A O 1
ATOM 1713 N N . GLN A 1 214 ? 25.631 0.368 -38.023 1.00 91.44 214 GLN A N 1
ATOM 1714 C CA . GLN A 1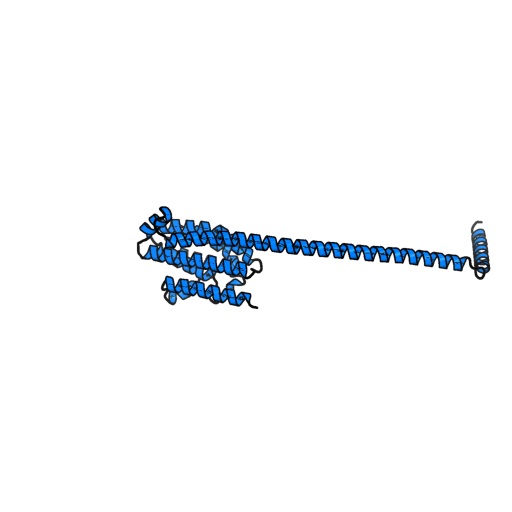 214 ? 25.458 -0.415 -39.248 1.00 91.44 214 GLN A CA 1
ATOM 1715 C C . GLN A 1 214 ? 24.765 0.399 -40.343 1.00 91.44 214 GLN A C 1
ATOM 1717 O O . GLN A 1 214 ? 25.270 0.462 -41.463 1.00 91.44 214 GLN A O 1
ATOM 1722 N N . ILE A 1 215 ? 23.664 1.087 -40.020 1.00 92.50 215 ILE A N 1
ATOM 1723 C CA . ILE A 1 215 ? 22.953 1.961 -40.966 1.00 92.50 215 ILE A CA 1
ATOM 1724 C C . ILE A 1 215 ? 23.886 3.062 -41.482 1.00 92.50 215 ILE A C 1
ATOM 1726 O O . ILE A 1 215 ? 23.951 3.297 -42.688 1.00 92.50 215 ILE A O 1
ATOM 1730 N N . PHE A 1 216 ? 24.656 3.707 -40.602 1.00 91.06 216 PHE A N 1
ATOM 1731 C CA . PHE A 1 216 ? 25.632 4.719 -41.013 1.00 91.06 216 PHE A CA 1
ATOM 1732 C C . PHE A 1 216 ? 26.729 4.148 -41.917 1.00 91.06 216 PHE A C 1
ATOM 1734 O O . PHE A 1 216 ? 27.179 4.845 -42.829 1.00 91.06 216 PHE A O 1
ATOM 1741 N N . GLY A 1 217 ? 27.152 2.902 -41.689 1.00 90.69 217 GLY A N 1
ATOM 1742 C CA . GLY A 1 217 ? 28.056 2.177 -42.581 1.00 90.69 217 GLY A CA 1
ATOM 1743 C C . GLY A 1 217 ? 27.455 2.001 -43.974 1.00 90.69 217 GLY A C 1
ATOM 1744 O O . GLY A 1 217 ? 28.022 2.488 -44.948 1.00 90.69 217 GLY A O 1
ATOM 1745 N N . VAL A 1 218 ? 26.256 1.419 -44.051 1.00 91.94 218 VAL A N 1
ATOM 1746 C CA . VAL A 1 218 ? 25.542 1.169 -45.315 1.00 91.94 218 VAL A CA 1
ATOM 1747 C C . VAL A 1 218 ? 25.293 2.465 -46.094 1.00 91.94 218 VAL A C 1
ATOM 1749 O O . VAL A 1 218 ? 25.553 2.529 -47.293 1.00 91.94 218 VAL A O 1
ATOM 1752 N N . VAL A 1 219 ? 24.853 3.536 -45.425 1.00 92.81 219 VAL A N 1
ATOM 1753 C CA . VAL A 1 219 ? 24.6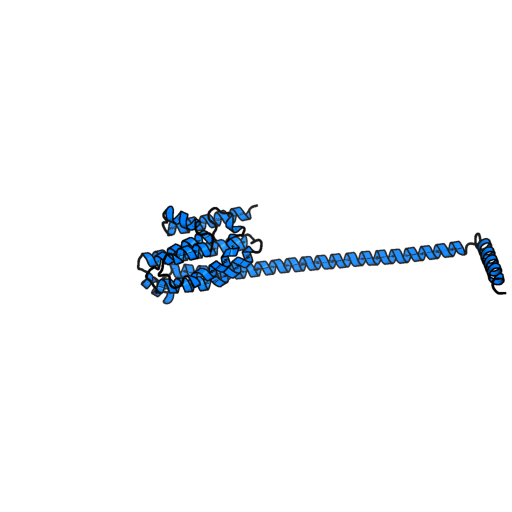43 4.851 -46.061 1.00 92.81 219 VAL A CA 1
ATOM 1754 C C . VAL A 1 219 ? 25.951 5.435 -46.600 1.00 92.81 219 VAL A C 1
ATOM 1756 O O . VAL A 1 219 ? 25.967 6.026 -47.682 1.00 92.81 219 VAL A O 1
ATOM 1759 N N . ARG A 1 220 ? 27.062 5.276 -45.873 1.00 92.94 220 ARG A N 1
ATOM 1760 C CA . ARG A 1 220 ? 28.381 5.739 -46.322 1.00 92.94 220 ARG A CA 1
ATOM 1761 C C . ARG A 1 220 ? 28.857 4.969 -47.551 1.00 92.94 220 ARG A C 1
ATOM 1763 O O . ARG A 1 220 ? 29.416 5.590 -48.453 1.00 92.94 220 ARG A O 1
ATOM 1770 N N . ASP A 1 221 ? 28.644 3.660 -47.584 1.00 92.88 221 ASP A N 1
ATOM 1771 C CA . ASP A 1 221 ? 29.073 2.815 -48.696 1.00 92.88 221 ASP A CA 1
ATOM 1772 C C . ASP A 1 221 ? 28.235 3.086 -49.950 1.00 92.88 221 ASP A C 1
ATOM 1774 O O . ASP A 1 221 ? 28.811 3.384 -50.994 1.00 92.88 221 ASP A O 1
ATOM 1778 N N . MET A 1 222 ? 26.904 3.188 -49.824 1.00 88.44 222 MET A N 1
ATOM 1779 C CA . MET A 1 222 ? 26.037 3.640 -50.926 1.00 88.44 222 MET A CA 1
ATOM 1780 C C . MET A 1 222 ? 26.465 5.006 -51.474 1.00 88.44 222 MET A C 1
ATOM 1782 O O . MET A 1 222 ? 26.465 5.230 -52.684 1.00 88.44 222 MET A O 1
ATOM 1786 N N . ARG A 1 223 ? 26.859 5.940 -50.597 1.00 91.06 223 ARG A N 1
ATOM 1787 C CA . ARG A 1 223 ? 27.353 7.250 -51.032 1.00 91.06 223 ARG A CA 1
ATOM 1788 C C . ARG A 1 223 ? 28.642 7.132 -51.852 1.00 91.06 223 ARG A C 1
ATOM 1790 O O . ARG A 1 223 ? 28.762 7.814 -52.868 1.00 91.06 223 ARG A O 1
ATOM 1797 N N . LYS A 1 224 ? 29.592 6.292 -51.432 1.00 92.94 224 LYS A N 1
ATOM 1798 C CA . LYS A 1 224 ? 30.835 6.056 -52.184 1.00 92.94 224 LYS A CA 1
ATOM 1799 C C . LYS A 1 224 ? 30.557 5.415 -53.541 1.00 92.94 224 LYS A C 1
ATOM 1801 O O . LYS A 1 224 ? 31.093 5.887 -54.538 1.00 92.94 224 LYS A O 1
ATOM 1806 N N . GLU A 1 225 ? 29.690 4.405 -53.592 1.00 90.69 225 GLU A N 1
ATOM 1807 C CA . GLU A 1 225 ? 29.282 3.749 -54.842 1.00 90.69 225 GLU A CA 1
ATOM 1808 C C . GLU A 1 225 ? 28.621 4.737 -55.810 1.00 90.69 225 GLU A C 1
ATOM 1810 O O . GLU A 1 225 ? 28.882 4.711 -57.015 1.00 90.69 225 GLU A O 1
ATOM 1815 N N . PHE A 1 226 ? 27.803 5.655 -55.289 1.00 87.75 226 PHE A N 1
ATOM 1816 C CA . PHE A 1 226 ? 27.190 6.711 -56.088 1.00 87.75 226 PHE A CA 1
ATOM 1817 C C . PHE A 1 226 ? 28.231 7.700 -56.636 1.00 87.75 226 PHE A C 1
ATOM 1819 O O . PHE A 1 226 ? 28.195 8.054 -57.817 1.00 87.75 226 PHE A O 1
ATOM 1826 N N . GLU A 1 227 ? 29.184 8.132 -55.805 1.00 91.31 227 GLU A N 1
ATOM 1827 C CA . GLU A 1 227 ? 30.290 9.006 -56.219 1.00 91.31 227 GLU A CA 1
ATOM 1828 C C . GLU A 1 227 ? 31.183 8.335 -57.280 1.00 91.31 227 GLU A C 1
ATOM 1830 O O . GLU A 1 227 ? 31.574 8.980 -58.261 1.00 91.31 227 GLU A O 1
ATOM 1835 N N . GLU A 1 228 ? 31.461 7.039 -57.129 1.00 91.19 228 GLU A N 1
ATOM 1836 C CA . GLU A 1 228 ? 32.225 6.236 -58.084 1.00 91.19 228 GLU A CA 1
ATOM 1837 C C . GLU A 1 228 ? 31.471 6.052 -59.405 1.00 91.19 228 GLU A C 1
ATOM 1839 O O . GLU A 1 228 ? 32.024 6.335 -60.471 1.00 91.19 228 GLU A O 1
ATOM 1844 N N . SER A 1 229 ? 30.185 5.704 -59.346 1.00 87.19 229 SER A N 1
ATOM 1845 C CA . SER A 1 229 ? 29.310 5.597 -60.521 1.00 87.19 229 SER A CA 1
ATOM 1846 C C . SER A 1 229 ? 29.238 6.918 -61.291 1.00 87.19 229 SER A C 1
ATOM 1848 O O . SER A 1 229 ? 29.366 6.942 -62.517 1.00 87.19 229 SER A O 1
ATOM 1850 N N . ALA A 1 230 ? 29.122 8.047 -60.585 1.00 88.44 230 ALA A N 1
ATOM 1851 C CA . ALA A 1 230 ? 29.160 9.373 -61.195 1.00 88.44 230 ALA A CA 1
ATOM 1852 C C . ALA A 1 230 ? 30.526 9.685 -61.832 1.00 88.44 230 ALA A C 1
ATOM 1854 O O . ALA A 1 230 ? 30.595 10.357 -62.864 1.00 88.44 230 ALA A O 1
ATOM 1855 N N . ARG A 1 231 ? 31.633 9.208 -61.244 1.00 90.00 231 ARG A N 1
ATOM 1856 C CA . ARG A 1 231 ? 32.980 9.366 -61.814 1.00 90.00 231 ARG A CA 1
ATOM 1857 C C . ARG A 1 231 ? 33.161 8.547 -63.090 1.00 90.00 231 ARG A C 1
ATOM 1859 O O . ARG A 1 231 ? 33.711 9.087 -64.050 1.00 90.00 231 ARG A O 1
ATOM 1866 N N . ILE A 1 232 ? 32.697 7.298 -63.097 1.00 90.44 232 ILE A N 1
ATOM 1867 C CA . ILE A 1 232 ? 32.739 6.407 -64.264 1.00 90.44 232 ILE A CA 1
ATOM 1868 C C . ILE A 1 232 ? 31.905 6.998 -65.397 1.00 90.44 232 ILE A C 1
ATOM 1870 O O . ILE A 1 232 ? 32.412 7.120 -66.508 1.00 90.44 232 ILE A O 1
ATOM 1874 N N . LYS A 1 233 ? 30.677 7.451 -65.108 1.00 90.12 233 LYS A N 1
ATOM 1875 C CA . LYS A 1 233 ? 29.823 8.104 -66.106 1.00 90.12 233 LYS A CA 1
ATOM 1876 C C . LYS A 1 233 ? 30.514 9.317 -66.733 1.00 90.12 233 LYS A C 1
ATOM 1878 O O . LYS A 1 233 ? 30.635 9.374 -67.945 1.00 90.12 233 LYS A O 1
ATOM 1883 N N . ARG A 1 234 ? 31.089 10.213 -65.920 1.00 84.88 234 ARG A N 1
ATOM 1884 C CA . ARG A 1 234 ? 31.871 11.354 -66.437 1.00 84.88 234 ARG A CA 1
ATOM 1885 C C . ARG A 1 234 ? 33.047 10.928 -67.318 1.00 84.88 234 ARG A C 1
ATOM 1887 O O . ARG A 1 234 ? 33.313 11.585 -68.314 1.00 84.88 234 ARG A O 1
ATOM 1894 N N . HIS A 1 235 ? 33.772 9.868 -66.953 1.00 85.81 235 HIS A N 1
ATOM 1895 C CA . HIS A 1 235 ? 34.856 9.353 -67.799 1.00 85.81 235 HIS A CA 1
ATOM 1896 C C . HIS A 1 235 ? 34.325 8.824 -69.130 1.00 85.81 235 HIS A C 1
ATOM 1898 O O . HIS A 1 235 ? 34.942 9.071 -70.159 1.00 85.81 235 HIS A O 1
ATOM 1904 N N . HIS A 1 236 ? 33.193 8.120 -69.113 1.00 87.56 236 HIS A N 1
ATOM 1905 C CA . HIS A 1 236 ? 32.547 7.631 -70.323 1.00 87.56 236 HIS A CA 1
ATOM 1906 C C . HIS A 1 236 ? 32.103 8.784 -71.229 1.00 87.56 236 HIS A C 1
ATOM 1908 O O . HIS A 1 236 ? 32.499 8.803 -72.388 1.00 87.56 236 HIS A O 1
ATOM 1914 N N . ASP A 1 237 ? 31.407 9.781 -70.674 1.00 83.31 237 ASP A N 1
ATOM 1915 C CA . ASP A 1 237 ? 30.952 10.972 -71.402 1.00 83.31 237 ASP A CA 1
ATOM 1916 C C . ASP A 1 237 ? 32.142 11.721 -72.049 1.00 83.31 237 ASP A C 1
ATOM 1918 O O . ASP A 1 237 ? 32.069 12.163 -73.194 1.00 83.31 237 ASP A O 1
ATOM 1922 N N . ILE A 1 238 ? 33.282 11.827 -71.347 1.00 83.00 238 ILE A N 1
ATOM 1923 C CA . ILE A 1 238 ? 34.515 12.425 -71.893 1.00 83.00 238 ILE A CA 1
ATOM 1924 C C . ILE A 1 238 ? 35.097 11.572 -73.028 1.00 83.00 238 ILE A C 1
ATOM 1926 O O . ILE A 1 238 ? 35.523 12.115 -74.042 1.00 83.00 238 ILE A O 1
ATOM 1930 N N . LEU A 1 239 ? 35.158 10.248 -72.874 1.00 82.25 239 LEU A N 1
ATOM 1931 C CA . LEU A 1 239 ? 35.696 9.363 -73.913 1.00 82.25 239 LEU A CA 1
ATOM 1932 C C . LEU A 1 239 ? 34.814 9.345 -75.167 1.00 82.25 239 LEU A C 1
ATOM 1934 O O . LEU A 1 239 ? 35.346 9.272 -76.273 1.00 82.25 239 LEU A O 1
ATOM 1938 N N . GLU A 1 240 ? 33.495 9.439 -75.002 1.00 81.25 240 GLU A N 1
ATOM 1939 C CA . GLU A 1 240 ? 32.546 9.605 -76.102 1.00 81.25 240 GLU A CA 1
ATOM 1940 C C . GLU A 1 240 ? 32.787 10.934 -76.832 1.00 81.25 240 GLU A C 1
ATOM 1942 O O . GLU A 1 240 ? 32.941 10.935 -78.051 1.00 81.25 240 GLU A O 1
ATOM 1947 N N . TRP A 1 241 ? 32.957 12.035 -76.088 1.00 75.00 241 TRP A N 1
ATOM 1948 C CA . TRP A 1 241 ? 33.284 13.358 -76.636 1.00 75.00 241 TRP A CA 1
ATOM 1949 C C . TRP A 1 241 ? 34.598 13.376 -77.445 1.00 75.00 241 TRP A C 1
ATOM 1951 O O . TRP A 1 241 ? 34.665 13.978 -78.512 1.00 75.00 241 TRP A O 1
ATOM 1961 N N . ILE A 1 242 ? 35.646 12.681 -76.984 1.00 74.88 242 ILE A N 1
ATOM 1962 C CA . ILE A 1 242 ? 36.962 12.641 -77.661 1.00 74.88 242 ILE A CA 1
ATOM 1963 C C . ILE A 1 242 ? 36.984 11.637 -78.835 1.00 74.88 242 ILE A C 1
ATOM 1965 O O . ILE A 1 242 ? 37.944 11.596 -79.608 1.00 74.88 242 ILE A O 1
ATOM 1969 N N . SER A 1 243 ? 35.948 10.807 -78.999 1.00 73.31 243 SER A N 1
ATOM 1970 C CA . SER A 1 243 ? 35.919 9.762 -80.024 1.00 73.31 243 SER A CA 1
ATOM 1971 C C . SER A 1 243 ? 36.064 10.345 -81.444 1.00 73.31 243 SER A C 1
ATOM 1973 O O . SER A 1 243 ? 35.360 11.297 -81.793 1.00 73.31 243 SER A O 1
ATOM 1975 N N . PRO A 1 244 ? 36.922 9.767 -82.314 1.00 63.31 244 PRO A N 1
ATOM 1976 C CA . PRO A 1 244 ? 37.228 10.315 -83.642 1.00 63.31 244 PRO A CA 1
ATOM 1977 C C . PRO A 1 244 ? 36.011 10.525 -84.553 1.00 63.31 244 PRO A C 1
ATOM 1979 O O . PRO A 1 244 ? 36.055 11.353 -85.459 1.00 63.31 244 PRO A O 1
ATOM 1982 N N . THR A 1 245 ? 34.935 9.770 -84.321 1.00 59.22 245 THR A N 1
ATOM 1983 C CA . THR A 1 245 ? 33.690 9.843 -85.099 1.00 59.22 245 THR A CA 1
ATOM 1984 C C . THR A 1 245 ? 32.918 11.141 -84.858 1.00 59.22 245 THR A C 1
ATOM 1986 O O . THR A 1 245 ? 32.190 11.576 -85.744 1.00 59.22 245 THR A O 1
ATOM 1989 N N . ASP A 1 246 ? 33.092 11.764 -83.689 1.00 57.81 246 ASP A N 1
ATOM 1990 C CA . ASP A 1 246 ? 32.350 12.962 -83.282 1.00 57.81 246 ASP A CA 1
ATOM 1991 C C . ASP A 1 246 ? 33.255 14.197 -83.144 1.00 57.81 246 ASP A C 1
ATOM 1993 O O . ASP A 1 246 ? 32.807 15.328 -83.318 1.00 57.81 246 ASP A O 1
ATOM 1997 N N . PHE A 1 247 ? 34.564 13.993 -82.953 1.00 61.31 247 PHE A N 1
ATOM 1998 C CA . PHE A 1 247 ? 35.548 15.071 -82.829 1.00 61.31 247 PHE A CA 1
ATOM 1999 C C . PHE A 1 247 ? 35.575 16.006 -84.049 1.00 61.31 247 PHE A C 1
ATOM 2001 O O . PHE A 1 247 ? 35.634 17.223 -83.897 1.00 61.31 247 PHE A O 1
ATOM 2008 N N . ALA A 1 248 ? 35.475 15.461 -85.268 1.00 63.66 248 ALA A N 1
ATOM 2009 C CA . ALA A 1 248 ? 35.439 16.267 -86.491 1.00 63.66 248 ALA A CA 1
ATOM 2010 C C . ALA A 1 248 ? 34.176 17.149 -86.574 1.00 63.66 248 ALA A C 1
ATOM 2012 O O . ALA A 1 248 ? 34.253 18.311 -86.972 1.00 63.66 248 ALA A O 1
ATOM 2013 N N . SER A 1 249 ? 33.025 16.614 -86.157 1.00 64.44 249 SER A N 1
ATOM 2014 C CA . SER A 1 249 ? 31.738 17.319 -86.137 1.00 64.44 249 SER A CA 1
ATOM 2015 C C . SER A 1 249 ? 31.700 18.397 -85.050 1.00 64.44 249 SER A C 1
ATOM 2017 O O . SER A 1 249 ? 31.242 19.513 -85.285 1.00 64.44 249 SER A O 1
ATOM 2019 N N . GLN A 1 250 ? 32.232 18.089 -83.867 1.00 66.75 250 GLN A N 1
ATOM 2020 C CA . GLN A 1 250 ? 32.277 19.007 -82.732 1.00 66.75 250 GLN A CA 1
ATOM 2021 C C . GLN A 1 250 ? 33.325 20.110 -82.908 1.00 66.75 250 GLN A C 1
ATOM 2023 O O . GLN A 1 250 ? 33.077 21.248 -82.518 1.00 66.75 250 GLN A O 1
ATOM 2028 N N . GLN A 1 251 ? 34.468 19.818 -83.538 1.00 66.50 251 GLN A N 1
ATOM 2029 C CA . GLN A 1 251 ? 35.456 20.838 -83.888 1.00 66.50 251 GLN A CA 1
ATOM 2030 C C . GLN A 1 251 ? 34.883 21.833 -84.909 1.00 66.50 251 GLN A C 1
ATOM 2032 O O . GLN A 1 251 ? 35.040 23.040 -84.731 1.00 66.50 251 GLN A O 1
ATOM 2037 N N . ALA A 1 252 ? 34.141 21.347 -85.909 1.00 69.44 252 ALA A N 1
ATOM 2038 C CA . ALA A 1 252 ? 33.446 22.201 -86.870 1.00 69.44 252 ALA A CA 1
ATOM 2039 C C . ALA A 1 252 ? 32.360 23.077 -86.212 1.00 69.44 252 ALA A C 1
ATOM 2041 O O . ALA A 1 252 ? 32.218 24.251 -86.566 1.00 69.44 252 ALA A O 1
ATOM 2042 N N . ASP A 1 253 ? 31.614 22.554 -85.231 1.00 72.19 253 ASP A N 1
ATOM 2043 C CA . ASP A 1 253 ? 30.606 23.341 -84.504 1.00 72.19 253 ASP A CA 1
ATOM 2044 C C . ASP A 1 253 ? 31.249 24.378 -83.562 1.00 72.19 253 ASP A C 1
ATOM 2046 O O . ASP A 1 253 ? 30.802 25.525 -83.495 1.00 72.19 253 ASP A O 1
ATOM 2050 N N . PHE A 1 254 ? 32.364 24.035 -82.906 1.00 71.31 254 PHE A N 1
ATOM 2051 C CA . PHE A 1 254 ? 33.125 24.963 -82.062 1.00 71.31 254 PHE A CA 1
ATOM 2052 C C . PHE A 1 254 ? 33.762 26.097 -82.880 1.00 71.31 254 PHE A C 1
ATOM 2054 O O . PHE A 1 254 ? 33.712 27.261 -82.475 1.00 71.31 254 PHE A O 1
ATOM 2061 N N . GLU A 1 255 ? 34.314 25.790 -84.057 1.00 69.62 255 GLU A N 1
ATOM 2062 C CA . GLU A 1 255 ? 34.813 26.787 -85.013 1.00 69.62 255 GLU A CA 1
ATOM 2063 C C . GLU A 1 255 ? 33.670 27.686 -85.519 1.00 69.62 255 GLU A C 1
ATOM 2065 O O . GLU A 1 255 ? 33.795 28.911 -85.488 1.00 69.62 255 GLU A O 1
ATOM 2070 N N . SER A 1 256 ? 32.502 27.111 -85.826 1.00 69.25 256 SER A N 1
ATOM 2071 C CA . SER A 1 256 ? 31.302 27.853 -86.252 1.00 69.25 256 SER A CA 1
ATOM 2072 C C . SER A 1 256 ? 30.716 28.770 -85.166 1.00 69.25 256 SER A C 1
ATOM 2074 O O . SER A 1 256 ? 30.163 29.833 -85.468 1.00 69.25 256 SER A O 1
ATOM 2076 N N . GLN A 1 257 ? 30.791 28.379 -83.890 1.00 69.12 257 GLN A N 1
ATOM 2077 C CA . GLN A 1 257 ? 30.376 29.216 -82.755 1.00 69.12 257 GLN A CA 1
ATOM 2078 C C . GLN A 1 257 ? 31.387 30.331 -82.472 1.00 69.12 257 GLN A C 1
ATOM 2080 O O . GLN A 1 257 ? 31.006 31.451 -82.124 1.00 69.12 257 GLN A O 1
ATOM 2085 N N . ARG A 1 258 ? 32.679 30.052 -82.658 1.00 67.44 258 ARG A N 1
ATOM 2086 C CA . ARG A 1 258 ? 33.753 31.030 -82.486 1.00 67.44 258 ARG A CA 1
ATOM 2087 C C . ARG A 1 258 ? 33.734 32.093 -83.584 1.00 67.44 258 ARG A C 1
ATOM 2089 O O . ARG A 1 258 ? 33.920 33.269 -83.281 1.00 67.44 258 ARG A O 1
ATOM 2096 N N . GLU A 1 259 ? 33.429 31.708 -84.821 1.00 65.62 259 GLU A N 1
ATOM 2097 C CA . GLU A 1 259 ? 33.160 32.654 -85.905 1.00 65.62 259 GLU A CA 1
ATOM 2098 C C . GLU A 1 259 ? 31.922 33.501 -85.600 1.00 65.62 259 GLU A C 1
ATOM 2100 O O . GLU A 1 259 ? 32.010 34.725 -85.647 1.00 65.62 259 GLU A O 1
ATOM 2105 N N . ARG A 1 260 ? 30.805 32.895 -85.171 1.00 62.03 260 ARG A N 1
ATOM 2106 C CA . ARG A 1 260 ? 29.593 33.639 -84.775 1.00 62.03 260 ARG A CA 1
ATOM 2107 C C . ARG A 1 260 ? 29.828 34.648 -83.646 1.00 62.03 260 ARG A C 1
ATOM 2109 O O . ARG A 1 260 ? 29.298 35.751 -83.725 1.00 62.03 260 ARG A O 1
ATOM 2116 N N . ASN A 1 261 ? 30.638 34.321 -82.640 1.00 59.03 261 ASN A N 1
ATOM 2117 C CA . ASN A 1 261 ? 30.954 35.246 -81.544 1.00 59.03 261 ASN A CA 1
ATOM 2118 C C . ASN A 1 261 ? 31.940 36.360 -81.937 1.00 59.03 261 ASN A C 1
ATOM 2120 O O . ASN A 1 261 ? 31.904 37.433 -81.337 1.00 59.03 261 ASN A O 1
ATOM 2124 N N . ASN A 1 262 ? 32.773 36.158 -82.961 1.00 57.84 262 ASN A N 1
ATOM 2125 C CA . ASN A 1 262 ? 33.645 37.210 -83.497 1.00 57.84 262 ASN A CA 1
ATOM 2126 C C . ASN A 1 262 ? 32.881 38.269 -84.317 1.00 57.84 262 ASN A C 1
ATOM 2128 O O . ASN A 1 262 ? 33.396 39.365 -84.512 1.00 57.84 262 ASN A O 1
ATOM 2132 N N . TRP A 1 263 ? 31.651 37.980 -84.756 1.00 53.91 263 TRP A N 1
ATOM 2133 C CA . TRP A 1 263 ? 30.779 38.932 -85.461 1.00 53.91 26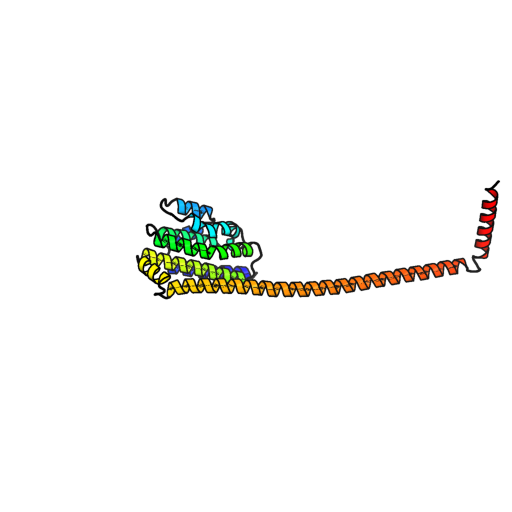3 TRP A CA 1
ATOM 2134 C C . TRP A 1 263 ? 29.920 39.812 -84.532 1.00 53.91 263 TRP A C 1
ATOM 2136 O O . TRP A 1 263 ? 29.174 40.654 -85.022 1.00 53.91 263 TRP A O 1
ATOM 2146 N N . VAL A 1 264 ? 30.014 39.651 -83.205 1.00 53.91 264 VAL A N 1
ATOM 2147 C CA . VAL A 1 264 ? 29.218 40.416 -82.215 1.00 53.91 264 VAL A CA 1
ATOM 2148 C C . VAL A 1 264 ? 30.027 41.550 -81.556 1.00 53.91 264 VAL A C 1
ATOM 2150 O O . VAL A 1 264 ? 29.493 42.316 -80.759 1.00 53.91 264 VAL A O 1
ATOM 2153 N N . VAL A 1 265 ? 31.307 41.714 -81.911 1.00 53.41 265 VAL A N 1
ATOM 2154 C CA . VAL A 1 265 ? 32.166 42.804 -81.414 1.00 53.41 265 VAL A CA 1
ATOM 2155 C C . VAL A 1 265 ? 32.644 43.671 -82.581 1.00 53.41 265 VAL A C 1
ATOM 2157 O O . VAL A 1 265 ? 33.813 43.627 -82.949 1.00 53.41 265 VAL A O 1
ATOM 2160 N N . HIS A 1 266 ? 31.734 44.450 -83.165 1.00 45.25 266 HIS A N 1
ATOM 2161 C CA . HIS A 1 266 ? 32.038 45.678 -83.908 1.00 45.25 266 HIS A CA 1
ATOM 2162 C C . HIS A 1 266 ? 30.859 46.647 -83.845 1.00 45.25 266 HIS A C 1
ATOM 2164 O O . HIS A 1 266 ? 29.713 46.195 -84.056 1.00 45.25 266 HIS A O 1
#

Secondary structure (DSSP, 8-state):
--HHHHHHHHHHHHHHHHHHHHT--HHHHHHHHH--SHHHHHHHHHTSTT-TTHHHHHHHHHGGGGGGGSGGGGSTT-HHHHHHHHHHHHHHHTTT-HHHHHHHHHHHHHHHHHHHHHHHHHHS---HHHHHHHHHHHHHHHHHHHHHHHHHHTT-HHHHHHHHHH---HHHHHHHHHHHHHHHHHHHHHHHHHHHHHHHHHHHHHHHHHHHHHHHHHHHHHHHHHHHHHHHHHHHHHHHHH-HHHHHHHHHHHHHHHHHHHTS--

pLDDT: mean 78.54, std 12.99, range [38.59, 95.06]

Sequence (266 aa):
MSDHSDFETLWEDVLDKYVDSTSRTQAEQKLLKAIKSPEDLEKRLQRNKENHGVQKVLRPFTTLSNVASSALSLTPFAPASVVFGAVVFIIEAADGISEAYDWIESFFDKLTDFTIRLEEYCRQDMGSRLTNKVVEILGCVLDIFARSEKAIKTGRWKRYTAIVFLGKDGEIKASFEKLRTLFEEEQQLVTAINFATNQRVDLRTQEIQETGNQIFGVVRDMRKEFEESARIKRHHDILEWISPTDFASQQADFESQRERNNWVVH

InterPro domains:
  IPR031350 Fungal STAND N-terminal Goodbye domain [PF17109] (11-121)